Protein AF-A0A931Z2R6-F1 (afdb_monomer_lite)

Sequence (203 aa):
MNRLWKFGPRKFPAAGLILPAPQAIEGEALTAVRTKLKLDPEDPIDAQQLAKLFAVFAEAMLALDQLAWNVWRNAAPKSPIRRDTAQGDLRTVTRRSLSGDAESAAAQVQVQKQIDASRQLIAGLLAGLGPAGKNFARRFQQRYTPDAIRELVRTEGGGKGDAQYWKKHTELAAEITETVIEDDVQAAVVKYAEDLMRGAKGE

Radius of gyration: 31.02 Å; chains: 1; bounding box: 56×30×125 Å

pLDDT: mean 83.01, std 14.95, range [32.78, 96.69]

Structure (mmCIF, N/CA/C/O backbone):
data_AF-A0A931Z2R6-F1
#
_entry.id   AF-A0A931Z2R6-F1
#
loop_
_atom_site.group_PDB
_atom_site.id
_atom_site.type_symbol
_atom_site.label_atom_id
_atom_site.label_alt_id
_atom_site.label_comp_id
_atom_site.label_asym_id
_atom_site.label_entity_id
_atom_site.label_seq_id
_atom_site.pdbx_PDB_ins_code
_atom_site.Cartn_x
_atom_site.Cartn_y
_atom_site.Cartn_z
_atom_site.occupancy
_atom_site.B_iso_or_equiv
_atom_site.auth_seq_id
_atom_site.auth_comp_id
_atom_site.auth_asym_id
_atom_site.auth_atom_id
_atom_site.pdbx_PDB_model_num
ATOM 1 N N . MET A 1 1 ? -31.468 0.186 77.801 1.00 36.59 1 MET A N 1
ATOM 2 C CA . MET A 1 1 ? -30.405 0.866 77.023 1.00 36.59 1 MET A CA 1
ATOM 3 C C . MET A 1 1 ? -29.784 -0.140 76.060 1.00 36.59 1 MET A C 1
ATOM 5 O O . MET A 1 1 ? -28.920 -0.891 76.475 1.00 36.59 1 MET A O 1
ATOM 9 N N . ASN A 1 2 ? -30.249 -0.194 74.807 1.00 35.28 2 ASN A N 1
ATOM 10 C CA . ASN A 1 2 ? -29.706 -1.063 73.753 1.00 35.28 2 ASN A CA 1
ATOM 11 C C . ASN A 1 2 ? -29.259 -0.171 72.585 1.00 35.28 2 ASN A C 1
ATOM 13 O O . ASN A 1 2 ? -30.103 0.448 71.941 1.00 35.28 2 ASN A O 1
ATOM 17 N N . ARG A 1 3 ? -27.948 -0.061 72.328 1.00 40.19 3 ARG A N 1
ATOM 18 C CA . ARG A 1 3 ? -27.419 0.620 71.133 1.00 40.19 3 ARG A CA 1
ATOM 19 C C . ARG A 1 3 ? -27.194 -0.416 70.034 1.00 40.19 3 ARG A C 1
ATOM 21 O O . ARG A 1 3 ? -26.210 -1.146 70.053 1.00 40.19 3 ARG A O 1
ATOM 28 N N . LEU A 1 4 ? -28.126 -0.459 69.086 1.00 40.03 4 LEU A N 1
ATOM 29 C CA . LEU A 1 4 ? -27.972 -1.121 67.793 1.00 40.03 4 LEU A CA 1
ATOM 30 C C . LEU A 1 4 ? -27.007 -0.302 66.926 1.00 40.03 4 LEU A C 1
ATOM 32 O O . LEU A 1 4 ? -27.324 0.816 66.518 1.00 40.03 4 LEU A O 1
ATOM 36 N N . TRP A 1 5 ? -25.838 -0.863 66.629 1.00 40.28 5 TRP A N 1
ATOM 37 C CA . TRP A 1 5 ? -24.939 -0.340 65.606 1.00 40.28 5 TRP A CA 1
ATOM 38 C C . TRP A 1 5 ? -25.531 -0.644 64.225 1.00 40.28 5 TRP A C 1
ATOM 40 O O . TRP A 1 5 ? -25.470 -1.773 63.743 1.00 40.28 5 TRP A O 1
ATOM 50 N N . LYS A 1 6 ? -26.128 0.365 63.579 1.00 42.84 6 LYS A N 1
ATOM 51 C CA . LYS A 1 6 ? -26.469 0.309 62.153 1.00 42.84 6 LYS A CA 1
ATOM 52 C C . LYS A 1 6 ? -25.181 0.462 61.343 1.00 42.84 6 LYS A C 1
ATOM 54 O O . LYS A 1 6 ? -24.683 1.573 61.180 1.00 42.84 6 LYS A O 1
ATOM 59 N N . PHE A 1 7 ? -24.650 -0.636 60.814 1.00 42.25 7 PHE A N 1
ATOM 60 C CA . PHE A 1 7 ? -23.704 -0.561 59.703 1.00 42.25 7 PHE A CA 1
ATOM 61 C C . PHE A 1 7 ? -24.475 -0.122 58.452 1.00 42.25 7 PHE A C 1
ATOM 63 O O . PHE A 1 7 ? -25.260 -0.886 57.898 1.00 42.25 7 PHE A O 1
ATOM 70 N N . GLY A 1 8 ? -24.297 1.135 58.043 1.00 42.47 8 GLY A N 1
ATOM 71 C CA . GLY A 1 8 ? -24.775 1.620 56.748 1.00 42.47 8 GLY A CA 1
ATOM 72 C C . GLY A 1 8 ? -24.041 0.929 55.588 1.00 42.47 8 GLY A C 1
ATOM 73 O O . GLY A 1 8 ? -22.912 0.459 55.776 1.00 42.47 8 GLY A O 1
ATOM 74 N N . PRO A 1 9 ? -24.648 0.858 54.389 1.00 43.72 9 PRO A N 1
ATOM 75 C CA . PRO A 1 9 ? -24.014 0.255 53.226 1.00 43.72 9 PRO A CA 1
ATOM 76 C C . PRO A 1 9 ? -22.751 1.050 52.878 1.00 43.72 9 PRO A C 1
ATOM 78 O O . PRO A 1 9 ? -22.786 2.247 52.588 1.00 43.72 9 PRO A O 1
ATOM 81 N N . ARG A 1 10 ? -21.610 0.371 52.982 1.00 44.38 10 ARG A N 1
ATOM 82 C CA . ARG A 1 10 ? -20.283 0.903 52.684 1.00 44.38 10 ARG A CA 1
ATOM 83 C C . ARG A 1 10 ? -20.231 1.335 51.214 1.00 44.38 10 ARG A C 1
ATOM 85 O O . ARG A 1 10 ? -20.467 0.536 50.311 1.00 44.38 10 ARG A O 1
ATOM 92 N N . LYS A 1 11 ? -19.891 2.605 50.984 1.00 47.75 11 LYS A N 1
ATOM 93 C CA . LYS A 1 11 ? -19.577 3.183 49.670 1.00 47.75 11 LYS A CA 1
ATOM 94 C C . LYS A 1 11 ? -18.232 2.630 49.174 1.00 47.75 11 LYS A C 1
ATOM 96 O O . LYS A 1 11 ? -17.211 3.295 49.277 1.00 47.75 11 LYS A O 1
ATOM 101 N N . PHE A 1 12 ? -18.219 1.396 48.682 1.00 49.56 12 PHE A N 1
ATOM 102 C CA . PHE A 1 12 ? -17.021 0.751 48.133 1.00 49.56 12 PHE A CA 1
ATOM 103 C C . PHE A 1 12 ? -16.538 1.228 46.743 1.00 49.56 12 PHE A C 1
ATOM 105 O O . PHE A 1 12 ? -15.346 1.066 46.487 1.00 49.56 12 PHE A O 1
ATOM 112 N N . PRO A 1 13 ? -17.344 1.858 45.858 1.00 48.31 13 PRO A N 1
ATOM 113 C CA . PRO A 1 13 ? -16.839 2.255 44.535 1.00 48.31 13 PRO A CA 1
ATOM 114 C C . PRO A 1 13 ? -15.811 3.397 44.568 1.00 48.31 13 PRO A C 1
ATOM 116 O O . PRO A 1 13 ? -14.980 3.505 43.676 1.00 48.31 13 PRO A O 1
ATOM 119 N N . ALA A 1 14 ? -15.833 4.242 45.604 1.00 51.34 14 ALA A N 1
ATOM 120 C CA . ALA A 1 14 ? -14.975 5.429 45.689 1.00 51.34 14 ALA A CA 1
ATOM 121 C C . ALA A 1 14 ? -13.509 5.122 46.057 1.00 51.34 14 ALA A C 1
ATOM 123 O O . ALA A 1 14 ? -12.668 6.011 45.990 1.00 51.34 14 ALA A O 1
ATOM 124 N N . ALA A 1 15 ? -13.198 3.883 46.456 1.00 55.12 15 ALA A N 1
ATOM 125 C CA . ALA A 1 15 ? -11.866 3.488 46.916 1.00 55.12 15 ALA A CA 1
ATOM 126 C C . ALA A 1 15 ? -10.970 2.901 45.808 1.00 55.12 15 ALA A C 1
ATOM 128 O O . ALA A 1 15 ? -9.861 2.473 46.105 1.00 55.12 15 ALA A O 1
ATOM 129 N N . GLY A 1 16 ? -11.442 2.812 44.556 1.00 48.84 16 GLY A N 1
ATOM 130 C CA . GLY A 1 16 ? -10.667 2.219 43.452 1.00 48.84 16 GLY A CA 1
ATOM 131 C C . GLY A 1 16 ? -10.363 0.720 43.612 1.00 48.84 16 GLY A C 1
ATOM 132 O O . GLY A 1 16 ? -9.583 0.166 42.848 1.00 48.84 16 GLY A O 1
ATOM 133 N N . LEU A 1 17 ? -10.981 0.052 44.596 1.00 51.97 17 LEU A N 1
ATOM 134 C CA . LEU A 1 17 ? -10.790 -1.372 44.912 1.00 51.97 17 LEU A CA 1
ATOM 135 C C . LEU A 1 17 ? -11.700 -2.304 44.097 1.00 51.97 17 LEU A C 1
ATOM 137 O O . LEU A 1 17 ? -11.662 -3.519 44.274 1.00 51.97 17 LEU A O 1
ATOM 141 N N . ILE A 1 18 ? -12.533 -1.739 43.224 1.00 48.28 18 ILE A N 1
ATOM 142 C CA . ILE A 1 18 ? -13.378 -2.477 42.291 1.00 48.28 18 ILE A CA 1
ATOM 143 C C . ILE A 1 18 ? -12.886 -2.100 40.900 1.00 48.28 18 ILE A C 1
ATOM 145 O O . ILE A 1 18 ? -13.001 -0.939 40.503 1.00 48.28 18 ILE A O 1
ATOM 149 N N . LEU A 1 19 ? -12.325 -3.069 40.172 1.00 53.03 19 LEU A N 1
ATOM 150 C CA . LEU A 1 19 ? -12.127 -2.905 38.736 1.00 53.03 19 LEU A CA 1
ATOM 151 C C . LEU A 1 19 ? -13.506 -2.619 38.129 1.00 53.03 19 LEU A C 1
ATOM 153 O O . LEU A 1 19 ? -14.431 -3.394 38.401 1.00 53.03 19 LEU A O 1
ATOM 157 N N . PRO A 1 20 ? -13.686 -1.520 37.374 1.00 59.09 20 PRO A N 1
ATOM 158 C CA . PRO A 1 20 ? -14.947 -1.291 36.686 1.00 59.09 20 PRO A CA 1
ATOM 159 C C . PRO A 1 20 ? -15.276 -2.543 35.872 1.00 59.09 20 PRO A C 1
ATOM 161 O O . PRO A 1 20 ? -14.400 -3.105 35.208 1.00 59.09 20 PRO A O 1
ATOM 164 N N . ALA A 1 21 ? -16.516 -3.025 35.995 1.00 57.94 21 ALA A N 1
ATOM 165 C CA . ALA A 1 21 ? -16.966 -4.165 35.213 1.00 57.94 21 ALA A CA 1
ATOM 166 C C . ALA A 1 21 ? -16.694 -3.887 33.722 1.00 57.94 21 ALA A C 1
ATOM 168 O O . ALA A 1 21 ? -16.824 -2.730 33.305 1.00 57.94 21 ALA A O 1
ATOM 169 N N . PRO A 1 22 ? -16.313 -4.905 32.927 1.00 64.38 22 PRO A N 1
ATOM 170 C CA . PRO A 1 22 ? -16.132 -4.736 31.493 1.00 64.38 22 PRO A CA 1
ATOM 171 C C . PRO A 1 22 ? -17.391 -4.100 30.911 1.00 64.38 22 PRO A C 1
ATOM 173 O O . PRO A 1 22 ? -18.486 -4.646 31.047 1.00 64.38 22 PRO A O 1
ATOM 176 N N . GLN A 1 23 ? -17.243 -2.915 30.328 1.00 69.94 23 GLN A N 1
ATOM 177 C CA . GLN A 1 23 ? -18.364 -2.214 29.725 1.00 69.94 23 GLN A CA 1
ATOM 178 C C . GLN A 1 23 ? -18.764 -2.979 28.462 1.00 69.94 23 GLN A C 1
ATOM 180 O O . GLN A 1 23 ? -17.907 -3.302 27.634 1.00 69.94 23 GLN A O 1
ATOM 185 N N . ALA A 1 24 ? -20.045 -3.328 28.345 1.00 72.69 24 ALA A N 1
ATOM 186 C CA . ALA A 1 24 ? -20.543 -4.024 27.169 1.00 72.69 24 ALA A CA 1
ATOM 187 C C . ALA A 1 24 ? -20.394 -3.132 25.926 1.00 72.69 24 ALA A C 1
ATOM 189 O O . ALA A 1 24 ? -20.514 -1.908 25.999 1.00 72.69 24 ALA A O 1
ATOM 190 N N . ILE A 1 25 ? -20.115 -3.751 24.778 1.00 81.25 25 ILE A N 1
ATOM 191 C CA . ILE A 1 25 ? -20.114 -3.049 23.493 1.00 81.25 25 ILE A CA 1
ATOM 192 C C . ILE A 1 25 ? -21.574 -2.845 23.102 1.00 81.25 25 ILE A C 1
ATOM 194 O O . ILE A 1 25 ? -22.304 -3.816 22.917 1.00 81.25 25 ILE A O 1
ATOM 198 N N . GLU A 1 26 ? -21.994 -1.593 22.964 1.00 84.44 26 GLU A N 1
ATOM 199 C CA . GLU A 1 26 ? -23.396 -1.234 22.746 1.00 84.44 26 GLU A CA 1
ATOM 200 C C . GLU A 1 26 ? -23.570 -0.292 21.544 1.00 84.44 26 GLU A C 1
ATOM 202 O O . GLU A 1 26 ? -22.608 0.240 20.980 1.00 84.44 26 GLU A O 1
ATOM 207 N N . GLY A 1 27 ? -24.826 -0.105 21.131 1.00 87.50 27 GLY A N 1
ATOM 208 C CA . GLY A 1 27 ? -25.224 0.895 20.142 1.00 87.50 27 GLY A CA 1
ATOM 209 C C . GLY A 1 27 ? -24.611 0.704 18.750 1.00 87.50 27 GLY A C 1
ATOM 210 O O . GLY A 1 27 ? -24.606 -0.392 18.177 1.00 87.50 27 GLY A O 1
ATOM 211 N N . GLU A 1 28 ? -24.124 1.805 18.177 1.00 87.44 28 GLU A N 1
ATOM 212 C CA . GLU A 1 28 ? -23.587 1.848 16.813 1.00 87.44 28 GLU A CA 1
ATOM 213 C C . GLU A 1 28 ? -22.339 0.968 16.650 1.00 87.44 28 GLU A C 1
ATOM 215 O O . GLU A 1 28 ? -22.205 0.274 15.643 1.00 87.44 28 GLU A O 1
ATOM 220 N N . ALA A 1 29 ? -21.467 0.916 17.664 1.00 85.69 29 ALA A N 1
ATOM 221 C CA . ALA A 1 29 ? -20.253 0.103 17.629 1.00 85.69 29 ALA A CA 1
ATOM 222 C C . ALA A 1 29 ? -20.574 -1.397 17.519 1.00 85.69 29 ALA A C 1
ATOM 224 O O . ALA A 1 29 ? -19.990 -2.098 16.690 1.00 85.69 29 ALA A O 1
ATOM 225 N N . LEU A 1 30 ? -21.553 -1.880 18.294 1.00 89.44 30 LEU A N 1
ATOM 226 C CA . LEU A 1 30 ? -22.022 -3.267 18.222 1.00 89.44 30 LEU A CA 1
ATOM 227 C C . LEU A 1 30 ? -22.613 -3.584 16.842 1.00 89.44 30 LEU A C 1
ATOM 229 O O . LEU A 1 30 ? -22.296 -4.612 16.240 1.00 89.44 30 LEU A O 1
ATOM 233 N N . THR A 1 31 ? -23.436 -2.673 16.319 1.00 92.56 31 THR A N 1
ATOM 234 C CA . THR A 1 31 ? -24.066 -2.805 14.997 1.00 92.56 31 THR A CA 1
ATOM 235 C C . THR A 1 31 ? -23.017 -2.866 13.884 1.00 92.56 31 THR A C 1
ATOM 237 O O . THR A 1 31 ? -23.099 -3.716 12.991 1.00 92.56 31 THR A O 1
ATOM 240 N N . ALA A 1 32 ? -21.992 -2.014 13.955 1.00 90.88 32 ALA A N 1
ATOM 241 C CA . ALA A 1 32 ? -20.898 -1.981 12.994 1.00 90.88 32 ALA A CA 1
ATOM 242 C C . ALA A 1 32 ? -20.074 -3.277 13.016 1.00 90.88 32 ALA A C 1
ATOM 244 O O . ALA A 1 32 ? -19.815 -3.848 11.954 1.00 90.88 32 ALA A O 1
ATOM 245 N N . VAL A 1 33 ? -19.710 -3.775 14.204 1.00 91.81 33 VAL A N 1
ATOM 246 C CA . VAL A 1 33 ? -18.968 -5.039 14.358 1.00 91.81 33 VAL A CA 1
ATOM 247 C C . VAL A 1 33 ? -19.766 -6.206 13.782 1.00 91.81 33 VAL A C 1
ATOM 249 O O . VAL A 1 33 ? -19.239 -6.934 12.940 1.00 91.81 33 VAL A O 1
ATOM 252 N N . ARG A 1 34 ? -21.045 -6.346 14.155 1.00 93.94 34 ARG A N 1
ATOM 253 C CA . ARG A 1 34 ? -21.920 -7.414 13.641 1.00 93.94 34 ARG A CA 1
ATOM 254 C C . ARG A 1 34 ? -22.036 -7.376 12.125 1.00 93.94 34 ARG A C 1
ATOM 256 O O . ARG A 1 34 ? -21.844 -8.393 11.469 1.00 93.94 34 ARG A O 1
ATOM 263 N N . THR A 1 35 ? -22.250 -6.191 11.560 1.00 94.50 35 THR A N 1
ATOM 264 C CA . THR A 1 35 ? -22.362 -6.014 10.107 1.00 94.50 35 THR A CA 1
ATOM 265 C C . THR A 1 35 ? -21.066 -6.392 9.386 1.00 94.50 35 THR A C 1
ATOM 267 O O . THR A 1 35 ? -21.096 -7.091 8.374 1.00 94.50 35 THR A O 1
ATOM 270 N N . LYS A 1 36 ? -19.907 -5.944 9.889 1.00 93.19 36 LYS A N 1
ATOM 271 C CA . LYS A 1 36 ? -18.606 -6.194 9.246 1.00 93.19 36 LYS A CA 1
ATOM 272 C C . LYS A 1 36 ? -18.153 -7.645 9.370 1.00 93.19 36 LYS A C 1
ATOM 274 O O . LYS A 1 36 ? -17.561 -8.161 8.425 1.00 93.19 36 LYS A O 1
ATOM 279 N N . LEU A 1 37 ? -18.442 -8.287 10.499 1.00 93.50 37 LEU A N 1
ATOM 280 C CA . LEU A 1 37 ? -18.106 -9.689 10.750 1.00 93.50 37 LEU A CA 1
ATOM 281 C C . LEU A 1 37 ? -19.201 -10.665 10.296 1.00 93.50 37 LEU A C 1
ATOM 283 O O . LEU A 1 37 ? -18.972 -11.869 10.337 1.00 93.50 37 LEU A O 1
ATOM 287 N N . LYS A 1 38 ? -20.345 -10.155 9.815 1.00 95.44 38 LYS A N 1
ATOM 288 C CA . LYS A 1 38 ? -21.522 -10.934 9.400 1.00 95.44 38 LYS A CA 1
ATOM 289 C C . LYS A 1 38 ? -22.026 -11.871 10.506 1.00 95.44 38 LYS A C 1
ATOM 291 O O . LYS A 1 38 ? -22.265 -13.046 10.253 1.00 95.44 38 LYS A O 1
ATOM 296 N N . LEU A 1 39 ? -22.142 -11.333 11.717 1.00 93.44 39 LEU A N 1
ATOM 297 C CA . LEU A 1 39 ? -22.657 -12.045 12.888 1.00 93.44 39 LEU A CA 1
ATOM 298 C C . LEU A 1 39 ? -24.174 -11.887 12.985 1.00 93.44 39 LEU A C 1
ATOM 300 O O . LEU A 1 39 ? -24.701 -10.807 12.692 1.00 93.44 39 LEU A O 1
ATOM 304 N N . ASP A 1 40 ? -24.851 -12.932 13.450 1.00 93.69 40 ASP A N 1
ATOM 305 C CA . ASP A 1 40 ? -26.281 -12.891 13.725 1.00 93.69 40 ASP A CA 1
ATOM 306 C C . ASP A 1 40 ? -26.585 -12.043 14.979 1.00 93.69 40 ASP A C 1
ATOM 308 O O . ASP A 1 40 ? -25.724 -11.847 15.845 1.00 93.69 40 ASP A O 1
ATOM 312 N N . PRO A 1 41 ? -27.816 -11.512 15.127 1.00 89.06 41 PRO A N 1
ATOM 313 C CA . PRO A 1 41 ? -28.187 -10.704 16.292 1.00 89.06 41 PRO A CA 1
ATOM 314 C C . PRO A 1 41 ? -28.066 -11.434 17.637 1.00 89.06 41 PRO A C 1
ATOM 316 O O . PRO A 1 41 ? -27.895 -10.773 18.664 1.00 89.06 41 PRO A O 1
ATOM 319 N N . GLU A 1 42 ? -28.136 -12.765 17.621 1.00 89.00 42 GLU A N 1
ATOM 320 C CA . GLU A 1 42 ? -28.042 -13.630 18.802 1.00 89.00 42 GLU A CA 1
ATOM 321 C C . GLU A 1 42 ? -26.607 -14.100 19.089 1.00 89.00 42 GLU A C 1
ATOM 323 O O . GLU A 1 42 ? -26.351 -14.667 20.151 1.00 89.00 42 GLU A O 1
ATOM 328 N N . ASP A 1 43 ? -25.652 -13.845 18.185 1.00 89.12 43 ASP A N 1
ATOM 329 C CA . ASP A 1 43 ? -24.270 -14.269 18.389 1.00 89.12 43 ASP A CA 1
ATOM 330 C C . ASP A 1 43 ? -23.631 -13.481 19.549 1.00 89.12 43 ASP A C 1
ATOM 332 O O . ASP A 1 43 ? -23.604 -12.235 19.527 1.00 89.12 43 ASP A O 1
ATOM 336 N N . PRO A 1 44 ? -23.088 -14.174 20.570 1.00 86.75 44 PRO A N 1
ATOM 337 C CA . PRO A 1 44 ? -22.432 -13.516 21.686 1.00 86.75 44 PRO A CA 1
ATOM 338 C C . PRO A 1 44 ? -21.096 -12.912 21.239 1.00 86.75 44 PRO A C 1
ATOM 340 O O . PRO A 1 44 ? -20.268 -13.575 20.616 1.00 86.75 44 PRO A O 1
ATOM 343 N N . ILE A 1 45 ? -20.856 -11.651 21.609 1.00 88.38 45 ILE A N 1
ATOM 344 C CA . ILE A 1 45 ? -19.586 -10.957 21.359 1.00 88.38 45 ILE A CA 1
ATOM 345 C C . ILE A 1 45 ? -18.872 -10.747 22.690 1.00 88.38 45 ILE A C 1
ATOM 347 O O . ILE A 1 45 ? -19.271 -9.920 23.509 1.00 88.38 45 ILE A O 1
ATOM 351 N N . ASP A 1 46 ? -17.783 -11.485 22.886 1.00 88.38 46 ASP A N 1
ATOM 352 C CA . ASP A 1 46 ? -16.882 -11.281 24.014 1.00 88.38 46 ASP A CA 1
ATOM 353 C C . ASP A 1 46 ? -15.904 -10.135 23.708 1.00 88.38 46 ASP A C 1
ATOM 355 O O . ASP A 1 46 ? -15.113 -10.199 22.761 1.00 88.38 46 ASP A O 1
ATOM 359 N N . ALA A 1 47 ? -15.948 -9.073 24.517 1.00 86.00 47 ALA A N 1
ATOM 360 C CA . ALA A 1 47 ? -15.129 -7.879 24.311 1.00 86.00 47 ALA A CA 1
ATOM 361 C C . ALA A 1 47 ? -13.619 -8.161 24.427 1.00 86.00 47 ALA A C 1
ATOM 363 O O . ALA A 1 47 ? -12.816 -7.535 23.732 1.00 86.00 47 ALA A O 1
ATOM 364 N N . GLN A 1 48 ? -13.212 -9.119 25.266 1.00 88.44 48 GLN A N 1
ATOM 365 C CA . GLN A 1 48 ? -11.807 -9.479 25.437 1.00 88.44 48 GLN A CA 1
ATOM 366 C C . GLN A 1 48 ? -11.280 -10.244 24.216 1.00 88.44 48 GLN A C 1
ATOM 368 O O . GLN A 1 48 ? -10.163 -9.985 23.763 1.00 88.44 48 GLN A O 1
ATOM 373 N N . GLN A 1 49 ? -12.069 -11.164 23.660 1.00 90.38 49 GLN A N 1
ATOM 374 C CA . GLN A 1 49 ? -11.729 -11.867 22.424 1.00 90.38 49 GLN A CA 1
ATOM 375 C C . GLN A 1 49 ? -11.732 -10.917 21.230 1.00 90.38 49 GLN A C 1
ATOM 377 O O . GLN A 1 49 ? -10.815 -10.973 20.412 1.00 90.38 49 GLN A O 1
ATOM 382 N N . LEU A 1 50 ? -12.687 -9.984 21.168 1.00 90.44 50 LEU A N 1
ATOM 383 C CA . LEU A 1 50 ? -12.697 -8.954 20.134 1.00 90.44 50 LEU A CA 1
ATOM 384 C C . LEU A 1 50 ? -11.448 -8.066 20.206 1.00 90.44 50 LEU A C 1
ATOM 386 O O . LEU A 1 50 ? -10.849 -7.784 19.173 1.00 90.44 50 LEU A O 1
ATOM 390 N N . ALA A 1 51 ? -11.007 -7.668 21.404 1.00 90.25 51 ALA A N 1
ATOM 391 C CA . ALA A 1 51 ? -9.784 -6.883 21.575 1.00 90.25 51 ALA A CA 1
ATOM 392 C C . ALA A 1 51 ? -8.526 -7.652 21.132 1.00 90.25 51 ALA A C 1
ATOM 394 O O . ALA A 1 51 ? -7.655 -7.083 20.473 1.00 90.25 51 ALA A O 1
ATOM 395 N N . LYS A 1 52 ? -8.438 -8.956 21.438 1.00 92.25 52 LYS A N 1
ATOM 396 C CA . LYS A 1 52 ? -7.350 -9.824 20.948 1.00 92.25 52 LYS A CA 1
ATOM 397 C C . LYS A 1 52 ? -7.364 -9.928 19.424 1.00 92.25 52 LYS A C 1
ATOM 399 O O . LYS A 1 52 ? -6.318 -9.802 18.795 1.00 92.25 52 LYS A O 1
ATOM 404 N N . LEU A 1 53 ? -8.543 -10.113 18.833 1.00 93.44 53 LEU A N 1
ATOM 405 C CA . LEU A 1 53 ? -8.716 -10.174 17.385 1.00 93.44 53 LEU A CA 1
ATOM 406 C C . LEU A 1 53 ? -8.330 -8.846 16.716 1.00 93.44 53 LEU A C 1
ATOM 408 O O . LEU A 1 53 ? -7.597 -8.837 15.728 1.00 93.44 53 LEU A O 1
ATOM 412 N N . PHE A 1 54 ? -8.768 -7.722 17.287 1.00 92.81 54 PHE A N 1
ATOM 413 C CA . PHE A 1 54 ? -8.390 -6.386 16.838 1.00 92.81 54 PHE A CA 1
ATOM 414 C C . PHE A 1 54 ? -6.876 -6.185 16.879 1.00 92.81 54 PHE A C 1
ATOM 416 O O . PHE A 1 54 ? -6.323 -5.668 15.915 1.00 92.81 54 PHE A O 1
ATOM 423 N N . ALA A 1 55 ? -6.194 -6.623 17.942 1.00 93.50 55 ALA A N 1
ATOM 424 C CA . ALA A 1 55 ? -4.742 -6.503 18.044 1.00 93.50 55 ALA A CA 1
ATOM 425 C C . ALA A 1 55 ? -4.017 -7.220 16.888 1.00 93.50 55 ALA A C 1
ATOM 427 O O . ALA A 1 55 ? -3.114 -6.636 16.291 1.00 93.50 55 ALA A O 1
ATOM 428 N N . VAL A 1 56 ? -4.464 -8.426 16.512 1.00 96.69 56 VAL A N 1
ATOM 429 C CA . VAL A 1 56 ? -3.906 -9.179 15.372 1.00 96.69 56 VAL A CA 1
ATOM 430 C C . VAL A 1 56 ? -4.149 -8.449 14.046 1.00 96.69 56 VAL A C 1
ATOM 432 O O . VAL A 1 56 ? -3.228 -8.291 13.243 1.00 96.69 56 VAL A O 1
ATOM 435 N N . PHE A 1 57 ? -5.368 -7.951 13.809 1.00 94.25 57 PHE A N 1
ATOM 436 C CA . PHE A 1 57 ? -5.665 -7.179 12.596 1.00 94.25 57 PHE A CA 1
ATOM 437 C C . PHE A 1 57 ? -4.896 -5.857 12.534 1.00 94.25 57 PHE A C 1
ATOM 439 O O . PHE A 1 57 ? -4.420 -5.470 11.465 1.00 94.25 57 PHE A O 1
ATOM 446 N N . ALA A 1 58 ? -4.760 -5.168 13.666 1.00 94.12 58 ALA A N 1
ATOM 447 C CA . ALA A 1 58 ? -4.022 -3.920 13.767 1.00 94.12 58 ALA A CA 1
ATOM 448 C C . ALA A 1 58 ? -2.535 -4.140 13.473 1.00 94.12 58 ALA A C 1
ATOM 450 O O . ALA A 1 58 ? -1.951 -3.373 12.712 1.00 94.12 58 ALA A O 1
ATOM 451 N N . GLU A 1 59 ? -1.928 -5.201 14.007 1.00 95.50 59 GLU A N 1
ATOM 452 C CA . GLU A 1 59 ? -0.542 -5.565 13.704 1.00 95.50 59 GLU A CA 1
ATOM 453 C C . GLU A 1 59 ? -0.338 -5.812 12.205 1.00 95.50 59 GLU A C 1
ATOM 455 O O . GLU A 1 59 ? 0.543 -5.199 11.594 1.00 95.50 59 GLU A O 1
ATOM 460 N N . ALA A 1 60 ? -1.198 -6.633 11.594 1.00 95.62 60 ALA A N 1
ATOM 461 C CA . ALA A 1 60 ? -1.140 -6.914 10.163 1.00 95.62 60 ALA A CA 1
ATOM 462 C C . ALA A 1 60 ? -1.282 -5.636 9.320 1.00 95.62 60 ALA A C 1
ATOM 464 O O . ALA A 1 60 ? -0.495 -5.409 8.399 1.00 95.62 60 ALA A O 1
ATOM 465 N N . MET A 1 61 ? -2.239 -4.763 9.652 1.00 94.88 61 MET A N 1
ATOM 466 C CA . MET A 1 61 ? -2.443 -3.508 8.925 1.00 94.88 61 MET A CA 1
ATOM 467 C C . MET A 1 61 ? -1.291 -2.523 9.095 1.00 94.88 61 MET A C 1
ATOM 469 O O . MET A 1 61 ? -0.900 -1.891 8.117 1.00 94.88 61 MET A O 1
ATOM 473 N N . LEU A 1 62 ? -0.719 -2.401 10.295 1.00 94.88 62 LEU A N 1
ATOM 474 C CA . LEU A 1 62 ? 0.447 -1.548 10.537 1.00 94.88 62 LEU A CA 1
ATOM 475 C C . LEU A 1 62 ? 1.669 -2.033 9.745 1.00 94.88 62 LEU A C 1
ATOM 477 O O . LEU A 1 62 ? 2.396 -1.216 9.177 1.00 94.88 62 LEU A O 1
ATOM 481 N N . ALA A 1 63 ? 1.884 -3.349 9.677 1.00 95.88 63 ALA A N 1
ATOM 482 C CA . ALA A 1 63 ? 2.964 -3.936 8.892 1.00 95.88 63 ALA A CA 1
ATOM 483 C C . ALA A 1 63 ? 2.759 -3.721 7.382 1.00 95.88 63 ALA A C 1
ATOM 485 O O . ALA A 1 63 ? 3.686 -3.292 6.692 1.00 95.88 63 ALA A O 1
ATOM 486 N N . LEU A 1 64 ? 1.544 -3.965 6.875 1.00 95.38 64 LEU A N 1
ATOM 487 C CA . LEU A 1 64 ? 1.194 -3.771 5.464 1.00 95.38 64 LEU A CA 1
ATOM 488 C C . LEU A 1 64 ? 1.307 -2.308 5.034 1.00 95.38 64 LEU A C 1
ATOM 490 O O . LEU A 1 64 ? 1.874 -2.023 3.982 1.00 95.38 64 LEU A O 1
ATOM 494 N N . ASP A 1 65 ? 0.811 -1.384 5.853 1.00 94.69 65 ASP A N 1
ATOM 495 C CA . ASP A 1 65 ? 0.937 0.054 5.633 1.00 94.69 65 ASP A CA 1
ATOM 496 C C . ASP A 1 65 ? 2.411 0.473 5.523 1.00 94.69 65 ASP A C 1
ATOM 498 O O . ASP A 1 65 ? 2.815 1.109 4.545 1.00 94.69 65 ASP A O 1
ATOM 502 N N . GLN A 1 66 ? 3.245 0.054 6.477 1.00 94.56 66 GLN A N 1
ATOM 503 C CA . GLN A 1 66 ? 4.667 0.379 6.461 1.00 94.56 66 GLN A CA 1
ATOM 504 C C . GLN A 1 66 ? 5.379 -0.211 5.237 1.00 94.56 66 GLN A C 1
ATOM 506 O O . GLN A 1 66 ? 6.196 0.472 4.611 1.00 94.56 66 GLN A O 1
ATOM 511 N N . LEU A 1 67 ? 5.072 -1.463 4.888 1.00 95.81 67 LEU A N 1
ATOM 512 C CA . LEU A 1 67 ? 5.632 -2.136 3.721 1.00 95.81 67 LEU A CA 1
ATOM 513 C C . LEU A 1 67 ? 5.244 -1.414 2.427 1.00 95.81 67 LEU A C 1
ATOM 515 O O . LEU A 1 67 ? 6.125 -1.084 1.635 1.00 95.81 67 LEU A O 1
ATOM 519 N N . ALA A 1 68 ? 3.957 -1.120 2.236 1.00 95.19 68 ALA A N 1
ATOM 520 C CA . ALA A 1 68 ? 3.449 -0.452 1.043 1.00 95.19 68 ALA A CA 1
ATOM 521 C C . ALA A 1 68 ? 4.122 0.910 0.836 1.00 95.19 68 ALA A C 1
ATOM 523 O O . ALA A 1 68 ? 4.624 1.198 -0.251 1.00 95.19 68 ALA A O 1
ATOM 524 N N . TRP A 1 69 ? 4.226 1.722 1.893 1.00 95.38 69 TRP A N 1
ATOM 525 C CA . TRP A 1 69 ? 4.894 3.022 1.817 1.00 95.38 69 TRP A CA 1
ATOM 526 C C . TRP A 1 69 ? 6.413 2.925 1.626 1.00 95.38 69 TRP A C 1
ATOM 528 O O . TRP A 1 69 ? 7.008 3.823 1.026 1.00 95.38 69 TRP A O 1
ATOM 538 N N . ASN A 1 70 ? 7.059 1.859 2.104 1.00 95.25 70 ASN A N 1
ATOM 539 C CA . ASN A 1 70 ? 8.476 1.607 1.841 1.00 95.25 70 ASN A CA 1
ATOM 540 C C . ASN A 1 70 ? 8.723 1.216 0.381 1.00 95.25 70 ASN A C 1
ATOM 542 O O . ASN A 1 70 ? 9.585 1.815 -0.261 1.00 95.25 70 ASN A O 1
ATOM 546 N N . VAL A 1 71 ? 7.936 0.275 -0.150 1.00 94.19 71 VAL A N 1
ATOM 547 C CA . VAL A 1 71 ? 7.974 -0.100 -1.570 1.00 94.19 71 VAL A CA 1
ATOM 548 C C . VAL A 1 71 ? 7.722 1.129 -2.432 1.00 94.19 71 VAL A C 1
ATOM 550 O O . VAL A 1 71 ? 8.495 1.403 -3.342 1.00 94.19 71 VAL A O 1
ATOM 553 N N . TRP A 1 72 ? 6.714 1.933 -2.091 1.00 95.06 72 TRP A N 1
ATOM 554 C CA . TRP A 1 72 ? 6.401 3.169 -2.799 1.00 95.06 72 TRP A CA 1
ATOM 555 C C . TRP A 1 72 ? 7.561 4.159 -2.847 1.00 95.06 72 TRP A C 1
ATOM 557 O O . TRP A 1 72 ? 7.879 4.694 -3.904 1.00 95.06 72 TRP A O 1
ATOM 567 N N . ARG A 1 73 ? 8.220 4.404 -1.710 1.00 94.56 73 ARG A N 1
ATOM 568 C CA . ARG A 1 73 ? 9.340 5.351 -1.636 1.00 94.56 73 ARG A CA 1
ATOM 569 C C . ARG A 1 73 ? 10.517 4.916 -2.508 1.00 94.56 73 ARG A C 1
ATOM 571 O O . ARG A 1 73 ? 11.165 5.773 -3.101 1.00 94.56 73 ARG A O 1
ATOM 578 N N . ASN A 1 74 ? 10.765 3.611 -2.580 1.00 91.31 74 ASN A N 1
ATOM 579 C CA . ASN A 1 74 ? 11.825 3.039 -3.406 1.00 91.31 74 ASN A CA 1
ATOM 580 C C . ASN A 1 74 ? 11.437 3.041 -4.888 1.00 91.31 74 ASN A C 1
ATOM 582 O O . ASN A 1 74 ? 12.249 3.401 -5.733 1.00 91.31 74 ASN A O 1
ATOM 586 N N . ALA A 1 75 ? 10.185 2.691 -5.193 1.00 90.06 75 ALA A N 1
ATOM 587 C CA . ALA A 1 75 ? 9.690 2.590 -6.557 1.00 90.06 75 ALA A CA 1
ATOM 588 C C . ALA A 1 75 ? 9.501 3.970 -7.218 1.00 90.06 75 ALA A C 1
ATOM 590 O O . ALA A 1 75 ? 9.816 4.162 -8.391 1.00 90.06 75 ALA A O 1
ATOM 591 N N . ALA A 1 76 ? 9.001 4.944 -6.454 1.00 92.88 76 ALA A N 1
ATOM 592 C CA . ALA A 1 76 ? 8.596 6.265 -6.923 1.00 92.88 76 ALA A CA 1
ATOM 593 C C . ALA A 1 76 ? 9.207 7.407 -6.080 1.00 92.88 76 ALA A C 1
ATOM 595 O O . ALA A 1 76 ? 8.483 8.254 -5.533 1.00 92.88 76 ALA A O 1
ATOM 596 N N . PRO A 1 77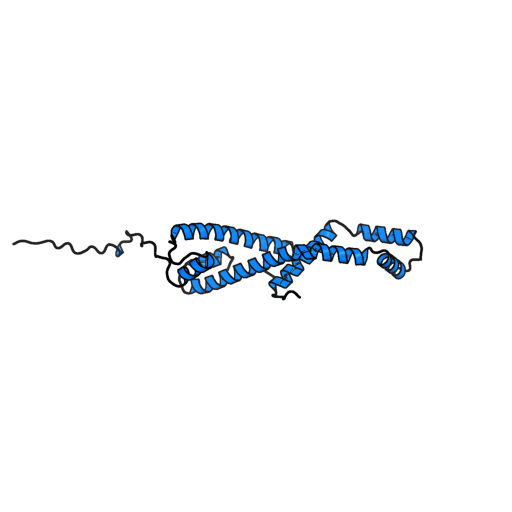 ? 10.547 7.509 -5.981 1.00 91.50 77 PRO A N 1
ATOM 597 C CA . PRO A 1 77 ? 11.203 8.483 -5.107 1.00 91.50 77 PRO A CA 1
ATOM 598 C C . PRO A 1 77 ? 10.870 9.933 -5.479 1.00 91.50 77 PRO A C 1
ATOM 600 O O . PRO A 1 77 ? 10.842 10.801 -4.610 1.00 91.50 77 PRO A O 1
ATOM 603 N N . LYS A 1 78 ? 10.548 10.204 -6.749 1.00 92.12 78 LYS A N 1
ATOM 604 C CA . LYS A 1 78 ? 10.196 11.539 -7.260 1.00 92.12 78 LYS A CA 1
ATOM 605 C C . LYS A 1 78 ? 8.694 11.851 -7.225 1.00 92.12 78 LYS A C 1
ATOM 607 O O . LYS A 1 78 ? 8.317 12.969 -7.558 1.00 92.12 78 LYS A O 1
ATOM 612 N N . SER A 1 79 ? 7.842 10.901 -6.832 1.00 93.19 79 SER A N 1
ATOM 613 C CA . SER A 1 79 ? 6.393 11.120 -6.831 1.00 93.19 79 SER A CA 1
ATOM 614 C C . SER A 1 79 ? 5.984 12.216 -5.837 1.00 93.19 79 SER A C 1
ATOM 616 O O . SER A 1 79 ? 6.499 12.236 -4.718 1.00 93.19 79 SER A O 1
ATOM 618 N N . PRO A 1 80 ? 5.025 13.097 -6.170 1.00 91.00 80 PRO A N 1
ATOM 619 C CA . PRO A 1 80 ? 4.443 14.021 -5.198 1.00 91.00 80 PRO A CA 1
ATOM 620 C C . PRO A 1 80 ? 3.557 13.307 -4.163 1.00 91.00 80 PRO A C 1
ATOM 622 O O . PRO A 1 80 ? 3.207 13.902 -3.147 1.00 91.00 80 PRO A O 1
ATOM 625 N N . ILE A 1 81 ? 3.183 12.043 -4.398 1.00 92.56 81 ILE A N 1
ATOM 626 C CA . ILE A 1 81 ? 2.338 11.273 -3.485 1.00 92.56 81 ILE A CA 1
ATOM 627 C C . ILE A 1 81 ? 3.186 10.832 -2.298 1.00 92.56 81 ILE A C 1
ATOM 629 O O . ILE A 1 81 ? 4.114 10.024 -2.424 1.00 92.56 81 ILE A O 1
ATOM 633 N N . ARG A 1 82 ? 2.859 11.377 -1.129 1.00 91.31 82 ARG A N 1
ATOM 634 C CA . ARG A 1 82 ? 3.544 11.108 0.131 1.00 91.31 82 ARG A CA 1
ATOM 635 C C . ARG A 1 82 ? 2.558 10.627 1.175 1.00 91.31 82 ARG A C 1
ATOM 637 O O . ARG A 1 82 ? 1.374 10.953 1.138 1.00 91.31 82 ARG A O 1
ATOM 644 N N . ARG A 1 83 ? 3.088 9.871 2.131 1.00 90.25 83 ARG A N 1
ATOM 645 C CA . ARG A 1 83 ? 2.347 9.483 3.321 1.00 90.25 83 ARG A CA 1
ATOM 646 C C . ARG A 1 83 ? 1.997 10.742 4.114 1.00 90.25 83 ARG A C 1
ATOM 648 O O . ARG A 1 83 ? 2.895 11.492 4.488 1.00 90.25 83 ARG A O 1
ATOM 655 N N . ASP A 1 84 ? 0.711 10.958 4.373 1.00 85.69 84 ASP A N 1
ATOM 656 C CA . ASP A 1 84 ? 0.238 12.043 5.236 1.00 85.69 84 ASP A CA 1
ATOM 657 C C . ASP A 1 84 ? 0.518 11.694 6.706 1.00 85.69 84 ASP A C 1
ATOM 659 O O . ASP A 1 84 ? -0.205 10.908 7.326 1.00 85.69 84 ASP A O 1
ATOM 663 N N . THR A 1 85 ? 1.601 12.259 7.245 1.00 84.56 85 THR A N 1
ATOM 664 C CA . THR A 1 85 ? 2.029 12.084 8.641 1.00 84.56 85 THR A CA 1
ATOM 665 C C . THR A 1 85 ? 1.897 13.365 9.462 1.00 84.56 85 THR A C 1
ATOM 667 O O . THR A 1 85 ? 2.475 13.445 10.545 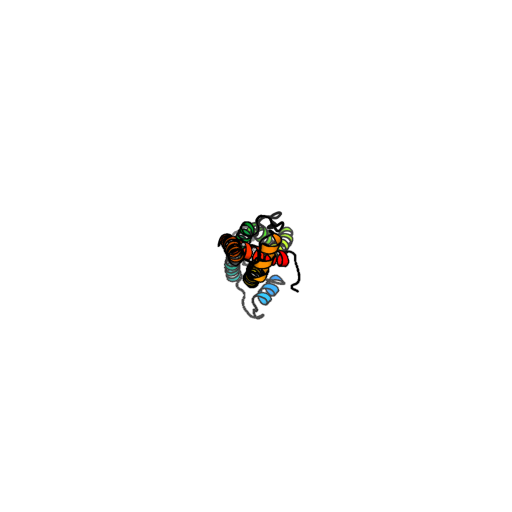1.00 84.56 85 THR A O 1
ATOM 670 N N . ALA A 1 86 ? 1.156 14.375 8.986 1.00 85.25 86 ALA A N 1
ATOM 671 C CA . ALA A 1 86 ? 0.984 15.641 9.711 1.00 85.25 86 ALA A CA 1
ATOM 672 C C . ALA A 1 86 ? 0.360 15.428 11.102 1.00 85.25 86 ALA A C 1
ATOM 674 O O . ALA A 1 86 ? 0.667 16.132 12.058 1.00 85.25 86 ALA A O 1
ATOM 675 N N . GLN A 1 87 ? -0.485 14.404 11.210 1.00 80.12 87 GLN A N 1
ATOM 676 C CA . GLN A 1 87 ? -1.144 13.958 12.435 1.00 80.12 87 GLN A CA 1
ATOM 677 C C . GLN A 1 87 ? -0.460 12.715 13.048 1.00 80.12 87 GLN A C 1
ATOM 679 O O . GLN A 1 87 ? -1.042 12.009 13.867 1.00 80.12 87 GLN A O 1
ATOM 684 N N . GLY A 1 88 ? 0.781 12.422 12.660 1.00 86.06 88 GLY A N 1
ATOM 685 C CA . GLY A 1 88 ? 1.501 11.215 13.061 1.00 86.06 88 GLY A CA 1
ATOM 686 C C . GLY A 1 88 ? 1.231 10.004 12.163 1.00 86.06 88 GLY A C 1
ATOM 687 O O . GLY A 1 88 ? 0.441 10.048 11.215 1.00 86.06 88 GLY A O 1
ATOM 688 N N . ASP A 1 89 ? 1.950 8.921 12.448 1.00 90.12 89 ASP A N 1
ATOM 689 C CA . ASP A 1 89 ? 1.813 7.643 11.747 1.00 90.12 89 ASP A CA 1
ATOM 690 C C . ASP A 1 89 ? 0.528 6.893 12.146 1.00 90.12 89 ASP A C 1
ATOM 692 O O . ASP A 1 89 ? -0.169 7.277 13.092 1.00 90.12 89 ASP A O 1
ATOM 696 N N . LEU A 1 90 ? 0.229 5.798 11.434 1.00 92.38 90 LEU A N 1
ATOM 697 C CA . LEU A 1 90 ? -0.993 5.009 11.645 1.00 92.38 90 LEU A CA 1
ATOM 698 C C . LEU A 1 90 ? -1.107 4.515 13.090 1.00 92.38 90 LEU A C 1
ATOM 700 O O . LEU A 1 90 ? -2.189 4.530 13.675 1.00 92.38 90 LEU A O 1
ATOM 704 N N . ARG A 1 91 ? 0.020 4.152 13.707 1.00 92.75 91 ARG A N 1
ATOM 705 C CA . ARG A 1 91 ? 0.072 3.739 15.112 1.00 92.75 91 ARG A CA 1
ATOM 706 C C . ARG A 1 91 ? -0.328 4.881 16.046 1.00 92.75 91 ARG A C 1
ATOM 708 O O . ARG A 1 91 ? -1.126 4.677 16.959 1.00 92.75 91 ARG A O 1
ATOM 715 N N . THR A 1 92 ? 0.197 6.079 15.812 1.00 91.56 92 THR A N 1
ATOM 716 C CA . THR A 1 92 ? -0.063 7.267 16.631 1.00 91.56 92 THR A CA 1
ATOM 717 C C . THR A 1 92 ? -1.522 7.699 16.541 1.00 91.56 92 THR A C 1
ATOM 719 O O . THR A 1 92 ? -2.136 7.954 17.578 1.00 91.56 92 THR A O 1
ATOM 722 N N . VAL A 1 93 ? -2.101 7.750 15.336 1.00 92.06 93 VAL A N 1
ATOM 723 C CA . VAL A 1 93 ? -3.519 8.121 15.164 1.00 92.06 93 VAL A CA 1
ATOM 724 C C . VAL A 1 93 ? -4.457 7.051 15.721 1.00 92.06 93 VAL A C 1
ATOM 726 O O . VAL A 1 93 ? -5.417 7.404 16.398 1.00 92.06 93 VAL A O 1
ATOM 729 N N . THR A 1 94 ? -4.129 5.763 15.557 1.00 92.00 94 THR A N 1
ATOM 730 C CA . THR A 1 94 ? -4.922 4.652 16.117 1.00 92.00 94 THR A CA 1
ATOM 731 C C . THR A 1 94 ? -4.917 4.681 17.640 1.00 92.00 94 THR A C 1
ATOM 733 O O . THR A 1 94 ? -5.941 4.452 18.267 1.00 92.00 94 THR A O 1
ATOM 736 N N . ARG A 1 95 ? -3.785 5.014 18.271 1.00 91.25 95 ARG A N 1
ATOM 737 C CA . ARG A 1 95 ? -3.735 5.180 19.730 1.00 91.25 95 ARG A CA 1
ATOM 738 C C . ARG A 1 95 ? -4.644 6.317 20.201 1.00 91.25 95 ARG A C 1
ATOM 740 O O . ARG A 1 95 ? -5.322 6.168 21.211 1.00 91.25 95 ARG A O 1
ATOM 747 N N . ARG A 1 96 ? -4.643 7.449 19.488 1.00 89.25 96 ARG A N 1
ATOM 748 C CA . ARG A 1 96 ? -5.474 8.615 19.830 1.00 89.25 96 ARG A CA 1
ATOM 749 C C . ARG A 1 96 ? -6.963 8.349 19.640 1.00 89.25 96 ARG A C 1
ATOM 751 O O . ARG A 1 96 ? -7.754 8.858 20.414 1.00 89.25 96 ARG A O 1
ATOM 758 N N . SER A 1 97 ? -7.352 7.499 18.692 1.00 89.88 97 SER A N 1
ATOM 759 C CA . SER A 1 97 ? -8.761 7.129 18.500 1.00 89.88 97 SER A CA 1
ATOM 760 C C . SER A 1 97 ? -9.330 6.198 19.578 1.00 89.88 97 SER A C 1
ATOM 762 O O . SER A 1 97 ? -10.458 5.738 19.431 1.00 89.88 97 SER A O 1
ATOM 764 N N . LEU A 1 98 ? -8.561 5.860 20.619 1.00 87.44 98 LEU A N 1
ATOM 765 C CA . LEU A 1 98 ? -9.003 4.993 21.717 1.00 87.44 98 LEU A CA 1
ATOM 766 C C . LEU A 1 98 ? -9.271 5.761 23.022 1.00 87.44 98 LEU A C 1
ATOM 768 O O . LEU A 1 98 ? -9.680 5.140 23.999 1.00 87.44 98 LEU A O 1
ATOM 772 N N . SER A 1 99 ? -9.033 7.079 23.074 1.00 80.19 99 SER A N 1
ATOM 773 C CA . SER A 1 99 ? -9.217 7.886 24.294 1.00 80.19 99 SER A CA 1
ATOM 774 C C . SER A 1 99 ? -10.687 8.110 24.665 1.00 80.19 99 SER A C 1
ATOM 776 O O . SER A 1 99 ? -10.977 8.379 25.829 1.00 80.19 99 SER A O 1
ATOM 778 N N . GLY A 1 100 ? -11.616 7.985 23.708 1.00 75.38 100 GLY A N 1
ATOM 779 C CA . GLY A 1 100 ? -13.059 8.137 23.937 1.00 75.38 100 GLY A CA 1
ATOM 780 C C . GLY A 1 100 ? -13.543 9.583 24.124 1.00 75.38 100 GLY A C 1
ATOM 781 O O . GLY A 1 100 ? -14.703 9.796 24.467 1.00 75.38 100 GLY A O 1
ATOM 782 N N . ASP A 1 101 ? -12.682 10.576 23.902 1.00 79.62 101 ASP A N 1
ATOM 783 C CA . ASP A 1 101 ? -13.005 12.007 23.949 1.00 79.62 101 ASP A CA 1
ATOM 784 C C . ASP A 1 101 ? -13.350 12.579 22.553 1.00 79.62 101 ASP A C 1
ATOM 786 O O . ASP A 1 101 ? -13.395 11.869 21.548 1.00 79.62 101 ASP A O 1
ATOM 790 N N . ALA A 1 102 ? -13.617 13.886 22.460 1.00 75.06 102 ALA A N 1
ATOM 791 C CA . ALA A 1 102 ? -13.888 14.539 21.173 1.00 75.06 102 ALA A CA 1
ATOM 792 C C . ALA A 1 102 ? -12.691 14.463 20.199 1.00 75.06 102 ALA A C 1
ATOM 794 O O . ALA A 1 102 ? -12.884 14.455 18.981 1.00 75.06 102 ALA A O 1
ATOM 795 N N . GLU A 1 103 ? -11.462 14.369 20.719 1.00 80.50 103 GLU A N 1
ATOM 796 C CA . GLU A 1 103 ? -10.258 14.152 19.913 1.00 80.50 103 GLU A CA 1
ATOM 797 C C . GLU A 1 103 ? -10.264 12.744 19.289 1.00 80.50 103 GLU A C 1
ATOM 799 O O . GLU A 1 103 ? -9.861 12.575 18.137 1.00 80.50 103 GLU A O 1
ATOM 804 N N . SER A 1 104 ? -10.828 11.758 19.991 1.00 83.31 104 SER A N 1
ATOM 805 C CA . SER A 1 104 ? -11.004 10.379 19.529 1.00 83.31 104 SER A CA 1
ATOM 806 C C . SER A 1 104 ? -11.827 10.280 18.243 1.00 83.31 104 SER A C 1
ATOM 808 O O . SER A 1 104 ? -11.458 9.527 17.341 1.00 83.31 104 SER A O 1
ATOM 810 N N . ALA A 1 105 ? -12.911 11.054 18.116 1.00 83.56 105 ALA A N 1
ATOM 811 C CA . ALA A 1 105 ? -13.757 11.044 16.918 1.00 83.56 105 ALA A CA 1
ATOM 812 C C . ALA A 1 105 ? -13.012 11.596 15.688 1.00 83.56 105 ALA A C 1
ATOM 814 O O . ALA A 1 105 ? -13.041 11.001 14.609 1.00 83.56 105 ALA A O 1
ATOM 815 N N . ALA A 1 106 ? -12.273 12.698 15.856 1.00 86.88 106 ALA A N 1
ATOM 816 C CA . ALA A 1 106 ? -11.428 13.250 14.798 1.00 86.88 106 ALA A CA 1
ATOM 817 C C . ALA A 1 106 ? -10.277 12.293 14.430 1.00 86.88 106 ALA A C 1
ATOM 819 O O . ALA A 1 106 ? -9.981 12.087 13.249 1.00 86.88 106 ALA A O 1
ATOM 820 N N . ALA A 1 107 ? -9.659 11.657 15.430 1.00 88.25 107 ALA A N 1
ATOM 821 C CA . ALA A 1 107 ? -8.623 10.654 15.222 1.00 88.25 107 ALA A CA 1
ATOM 822 C C . ALA A 1 107 ? -9.156 9.421 14.475 1.00 88.25 107 ALA A C 1
ATOM 824 O O . ALA A 1 107 ? -8.460 8.896 13.610 1.00 88.25 107 ALA A O 1
ATOM 825 N N . GLN A 1 108 ? -10.396 8.996 14.730 1.00 88.69 108 GLN A N 1
ATOM 826 C CA . GLN A 1 108 ? -11.024 7.871 14.033 1.00 88.69 108 GLN A CA 1
ATOM 827 C C . GLN A 1 108 ? -11.222 8.153 12.536 1.00 88.69 108 GLN A C 1
ATOM 829 O O . GLN A 1 108 ? -10.928 7.294 11.702 1.00 88.69 108 GLN A O 1
ATOM 834 N N . VAL A 1 109 ? -11.634 9.372 12.173 1.00 90.69 109 VAL A N 1
ATOM 835 C CA . VAL A 1 109 ? -11.699 9.803 10.763 1.00 90.69 109 VAL A CA 1
ATOM 836 C C . VAL A 1 109 ? -10.309 9.764 10.119 1.00 90.69 109 VAL A C 1
ATOM 838 O O . VAL A 1 109 ? -10.158 9.302 8.987 1.00 90.69 109 VAL A O 1
ATOM 841 N N . GLN A 1 110 ? -9.273 10.189 10.846 1.00 91.00 110 GLN A N 1
ATOM 842 C CA . GLN A 1 110 ? -7.899 10.145 10.347 1.00 91.00 110 GLN A CA 1
ATOM 843 C C . GLN A 1 110 ? -7.375 8.709 10.181 1.00 91.00 110 GLN A C 1
ATOM 845 O O . GLN A 1 110 ? -6.696 8.428 9.192 1.00 91.00 110 GLN A O 1
ATOM 850 N N . VAL A 1 111 ? -7.707 7.793 11.099 1.00 92.88 111 VAL A N 1
ATOM 851 C CA . VAL A 1 111 ? -7.404 6.357 10.971 1.00 92.88 111 VAL A CA 1
ATOM 852 C C . VAL A 1 111 ? -8.028 5.807 9.692 1.00 92.88 111 VAL A C 1
ATOM 854 O O . VAL A 1 111 ? -7.329 5.188 8.892 1.00 92.88 111 VAL A O 1
ATOM 857 N N . GLN A 1 112 ? -9.311 6.094 9.457 1.00 92.50 112 GLN A N 1
ATOM 858 C CA . GLN A 1 112 ? -10.013 5.651 8.253 1.00 92.50 112 GLN A CA 1
ATOM 859 C C . GLN A 1 112 ? -9.339 6.188 6.983 1.00 92.50 112 GLN A C 1
ATOM 861 O O . GLN A 1 112 ? -9.019 5.412 6.085 1.00 92.50 112 GLN A O 1
ATOM 866 N N . LYS A 1 113 ? -9.018 7.489 6.944 1.00 92.50 113 LYS A N 1
ATOM 867 C CA . LYS A 1 113 ? -8.314 8.120 5.818 1.00 92.50 113 LYS A CA 1
ATOM 868 C C . LYS A 1 113 ? -6.954 7.468 5.539 1.00 92.50 113 LYS A C 1
ATOM 870 O O . LYS A 1 113 ? -6.618 7.231 4.381 1.00 92.50 113 LYS A O 1
ATOM 875 N N . GLN A 1 114 ? -6.165 7.180 6.576 1.00 93.31 114 GLN A N 1
ATOM 876 C CA . GLN A 1 114 ? -4.855 6.544 6.406 1.00 93.31 114 GLN A CA 1
ATOM 877 C C . GLN A 1 114 ? -4.979 5.086 5.942 1.00 93.31 114 GLN A C 1
ATOM 879 O O . GLN A 1 114 ? -4.247 4.680 5.042 1.00 93.31 114 GLN A O 1
ATOM 884 N N . ILE A 1 115 ? -5.935 4.319 6.480 1.00 94.06 115 ILE A N 1
ATOM 885 C CA . ILE A 1 115 ? -6.223 2.954 6.013 1.00 94.06 115 ILE A CA 1
ATOM 886 C C . ILE A 1 115 ? -6.679 2.966 4.549 1.00 94.06 115 ILE A C 1
ATOM 888 O O . ILE A 1 115 ? -6.228 2.133 3.762 1.00 94.06 115 ILE A O 1
ATOM 892 N N . ASP A 1 116 ? -7.536 3.912 4.161 1.00 93.56 116 ASP A N 1
ATOM 893 C CA . ASP A 1 116 ? -8.013 4.050 2.784 1.00 93.56 116 ASP A CA 1
ATOM 894 C C . ASP A 1 116 ? -6.875 4.380 1.814 1.00 93.56 116 ASP A C 1
ATOM 896 O O . ASP A 1 116 ? -6.770 3.742 0.764 1.00 93.56 116 ASP A O 1
ATOM 900 N N . ALA A 1 117 ? -5.988 5.309 2.184 1.00 93.19 117 ALA A N 1
ATOM 901 C CA . ALA A 1 117 ? -4.805 5.644 1.395 1.00 93.19 117 ALA A CA 1
ATOM 902 C C . ALA A 1 117 ? -3.874 4.434 1.230 1.00 93.19 117 ALA A C 1
ATOM 904 O O . ALA A 1 117 ? -3.410 4.152 0.127 1.00 93.19 117 ALA A O 1
ATOM 905 N N . SER A 1 118 ? -3.641 3.670 2.297 1.00 94.44 118 SER A N 1
ATOM 906 C CA . SER A 1 118 ? -2.793 2.478 2.227 1.00 94.44 118 SER A CA 1
ATOM 907 C C . SER A 1 118 ? -3.448 1.358 1.419 1.00 94.44 118 SER A C 1
ATOM 909 O O . SER A 1 118 ? -2.766 0.702 0.633 1.00 94.44 118 SER A O 1
ATOM 911 N N . ARG A 1 119 ? -4.777 1.191 1.496 1.00 94.88 119 ARG A N 1
ATOM 912 C CA . ARG A 1 119 ? -5.513 0.267 0.618 1.00 94.88 119 ARG A CA 1
ATOM 913 C C . ARG A 1 119 ? -5.383 0.667 -0.851 1.00 94.88 119 ARG A C 1
ATOM 915 O O . ARG A 1 119 ? -5.134 -0.200 -1.683 1.00 94.88 119 ARG A O 1
ATOM 922 N N . GLN A 1 120 ? -5.559 1.948 -1.175 1.00 94.50 120 GLN A N 1
ATOM 923 C CA . GLN A 1 120 ? -5.419 2.452 -2.545 1.00 94.50 120 GLN A CA 1
ATOM 924 C C . GLN A 1 120 ? -3.997 2.247 -3.067 1.00 94.50 120 GLN A C 1
ATOM 926 O O . GLN A 1 120 ? -3.827 1.749 -4.175 1.00 94.50 120 GLN A O 1
ATOM 931 N N . LEU A 1 121 ? -2.981 2.533 -2.255 1.00 95.19 121 LEU A N 1
ATOM 932 C CA . LEU A 1 121 ? -1.590 2.318 -2.637 1.00 95.19 121 LEU A CA 1
ATOM 933 C C . LEU A 1 121 ? -1.310 0.839 -2.932 1.00 95.19 121 LEU A C 1
ATOM 935 O O . LEU A 1 121 ? -0.771 0.516 -3.987 1.00 95.19 121 LEU A O 1
ATOM 939 N N . ILE A 1 122 ? -1.722 -0.064 -2.036 1.00 94.44 122 ILE A N 1
ATOM 940 C CA . ILE A 1 122 ? -1.565 -1.515 -2.221 1.00 94.44 122 ILE A CA 1
ATOM 941 C C . ILE A 1 122 ? -2.281 -1.974 -3.494 1.00 94.44 122 ILE A C 1
ATOM 943 O O . ILE A 1 122 ? -1.689 -2.666 -4.320 1.00 94.44 122 ILE A O 1
ATOM 947 N N . ALA A 1 123 ? -3.536 -1.565 -3.681 1.00 93.38 123 ALA A N 1
ATOM 948 C CA . ALA A 1 123 ? -4.311 -1.920 -4.863 1.00 93.38 123 ALA A CA 1
ATOM 949 C C . ALA A 1 123 ? -3.642 -1.424 -6.152 1.00 93.38 123 ALA A C 1
ATOM 951 O O . ALA A 1 123 ? -3.598 -2.157 -7.134 1.00 93.38 123 ALA A O 1
ATOM 952 N N . GLY A 1 124 ? -3.077 -0.219 -6.139 1.00 92.00 124 GLY A N 1
ATOM 953 C CA . GLY A 1 124 ? -2.424 0.382 -7.295 1.00 92.00 124 GLY A CA 1
ATOM 954 C C . GLY A 1 124 ? -1.114 -0.312 -7.656 1.00 92.00 124 GLY A C 1
ATOM 955 O O . GLY A 1 124 ? -0.877 -0.615 -8.825 1.00 92.00 124 GLY A O 1
ATOM 956 N N . LEU A 1 125 ? -0.308 -0.650 -6.644 1.00 92.12 125 LEU A N 1
ATOM 957 C CA . LEU A 1 125 ? 0.913 -1.439 -6.815 1.00 92.12 125 LEU A CA 1
ATOM 958 C C . LEU A 1 125 ? 0.608 -2.823 -7.409 1.00 92.12 125 LEU A C 1
ATOM 960 O O . LEU A 1 125 ? 1.286 -3.255 -8.337 1.00 92.12 125 LEU A O 1
ATOM 964 N N . LEU A 1 126 ? -0.435 -3.502 -6.920 1.00 91.12 126 LEU A N 1
ATOM 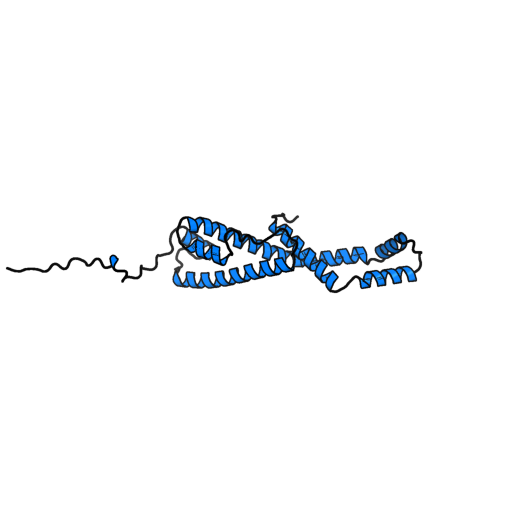965 C CA . LEU A 1 126 ? -0.838 -4.818 -7.426 1.00 91.12 126 LEU A CA 1
ATOM 966 C C . LEU A 1 126 ? -1.444 -4.741 -8.834 1.00 91.12 126 LEU A C 1
ATOM 968 O O . LEU A 1 126 ? -1.096 -5.542 -9.701 1.00 91.12 126 LEU A O 1
ATOM 972 N N . ALA A 1 127 ? -2.322 -3.767 -9.083 1.00 88.88 127 ALA A N 1
ATOM 973 C CA . ALA A 1 127 ? -2.961 -3.574 -10.383 1.00 88.88 127 ALA A CA 1
ATOM 974 C C . ALA A 1 127 ? -1.944 -3.226 -11.478 1.00 88.88 127 ALA A C 1
ATOM 976 O O . ALA A 1 127 ? -2.108 -3.640 -12.625 1.00 88.88 127 ALA A O 1
ATOM 977 N N . GLY A 1 128 ? -0.872 -2.517 -11.121 1.00 85.81 128 GLY A N 1
ATOM 978 C CA . GLY A 1 128 ? 0.197 -2.142 -12.038 1.00 85.81 128 GLY A CA 1
ATOM 979 C C . GLY A 1 128 ? 1.029 -3.311 -12.577 1.00 85.81 128 GLY A C 1
ATOM 980 O O . GLY A 1 128 ? 1.617 -3.181 -13.652 1.00 85.81 128 GLY A O 1
ATOM 981 N N . LEU A 1 129 ? 1.040 -4.468 -11.899 1.00 83.12 129 LEU A N 1
ATOM 982 C CA . LEU A 1 129 ? 1.827 -5.638 -12.314 1.00 83.12 129 LEU A CA 1
ATOM 983 C C . LEU A 1 129 ? 1.364 -6.218 -13.657 1.00 83.12 129 LEU A C 1
ATOM 985 O O . LEU A 1 129 ? 2.187 -6.584 -14.493 1.00 83.12 129 LEU A O 1
ATOM 989 N N . GLY A 1 130 ? 0.052 -6.281 -13.901 1.00 79.56 130 GLY A N 1
ATOM 990 C CA . GLY A 1 130 ? -0.489 -6.855 -15.140 1.00 79.56 130 GLY A CA 1
ATOM 991 C C . GLY A 1 130 ? -0.107 -6.049 -16.393 1.00 79.56 130 GLY A C 1
ATOM 992 O O . GLY A 1 130 ? 0.438 -6.603 -17.352 1.00 79.56 130 GLY A O 1
ATOM 993 N N . PRO A 1 131 ? -0.361 -4.730 -16.419 1.00 80.00 131 PRO A N 1
ATOM 994 C CA . PRO A 1 131 ? -0.002 -3.866 -17.539 1.00 80.00 131 PRO A CA 1
ATOM 995 C C . PRO A 1 131 ? 1.504 -3.667 -17.737 1.00 80.00 131 PRO A C 1
ATOM 997 O O . PRO A 1 131 ? 1.904 -3.294 -18.842 1.00 80.00 131 PRO A O 1
ATOM 1000 N N . ALA A 1 132 ? 2.339 -3.909 -16.720 1.00 81.44 132 ALA A N 1
ATOM 1001 C CA . ALA A 1 132 ? 3.788 -3.734 -16.815 1.00 81.44 132 ALA A CA 1
ATOM 1002 C C . ALA A 1 132 ? 4.404 -4.545 -17.963 1.00 81.44 132 ALA A C 1
ATOM 1004 O O . ALA A 1 132 ? 5.065 -3.974 -18.832 1.00 81.44 132 ALA A O 1
ATOM 1005 N N . GLY A 1 133 ? 4.077 -5.837 -18.054 1.00 79.88 133 GLY A N 1
ATOM 1006 C CA . GLY A 1 133 ? 4.558 -6.695 -19.141 1.00 79.88 133 GLY A CA 1
ATOM 1007 C C . GLY A 1 133 ? 4.074 -6.246 -20.525 1.00 79.88 133 GLY A C 1
ATOM 1008 O O . GLY A 1 133 ? 4.849 -6.230 -21.478 1.00 79.88 133 GLY A O 1
ATOM 1009 N N . LYS A 1 134 ? 2.811 -5.805 -20.644 1.00 82.81 134 LYS A N 1
ATOM 1010 C CA . LYS A 1 134 ? 2.260 -5.285 -21.912 1.00 82.81 134 LYS A CA 1
ATOM 1011 C C . LYS A 1 134 ? 2.940 -3.985 -22.345 1.00 82.81 134 LYS A C 1
ATOM 1013 O O . LYS A 1 134 ? 3.187 -3.790 -23.533 1.00 82.81 134 LYS A O 1
ATOM 1018 N N . ASN A 1 135 ? 3.231 -3.092 -21.400 1.00 80.88 135 ASN A N 1
ATOM 1019 C CA . ASN A 1 135 ? 3.910 -1.831 -21.683 1.00 80.88 135 ASN A CA 1
ATOM 1020 C C . ASN A 1 135 ? 5.350 -2.056 -22.134 1.00 80.88 135 ASN A C 1
ATOM 1022 O O . ASN A 1 135 ? 5.739 -1.483 -23.152 1.00 80.88 135 ASN A O 1
ATOM 1026 N N . PHE A 1 136 ? 6.084 -2.921 -21.431 1.00 83.25 136 PHE A N 1
ATOM 1027 C CA . PHE A 1 136 ? 7.422 -3.336 -21.835 1.00 83.25 136 PHE A CA 1
ATOM 1028 C C . PHE A 1 136 ? 7.403 -3.967 -23.233 1.00 83.25 136 PHE A C 1
ATOM 1030 O O . PHE A 1 136 ? 8.078 -3.482 -24.135 1.00 83.25 136 PHE A O 1
ATOM 1037 N N . ALA A 1 137 ? 6.547 -4.971 -23.465 1.00 83.62 137 ALA A N 1
ATOM 1038 C CA . ALA A 1 137 ? 6.439 -5.641 -24.761 1.00 83.62 137 ALA A CA 1
ATOM 1039 C C . ALA A 1 137 ? 6.110 -4.666 -25.903 1.00 83.62 137 ALA A C 1
ATOM 1041 O O . ALA A 1 137 ? 6.693 -4.755 -26.981 1.00 83.62 137 ALA A O 1
ATOM 1042 N N . ARG A 1 138 ? 5.216 -3.697 -25.670 1.00 84.81 138 ARG A N 1
ATOM 1043 C CA . ARG A 1 138 ? 4.882 -2.664 -26.658 1.00 84.81 138 ARG A CA 1
ATOM 1044 C C . ARG A 1 138 ? 6.072 -1.750 -26.959 1.00 84.81 138 ARG A C 1
ATOM 1046 O O . ARG A 1 138 ? 6.344 -1.505 -28.131 1.00 84.81 138 ARG A O 1
ATOM 1053 N N . ARG A 1 139 ? 6.773 -1.247 -25.935 1.00 80.94 139 ARG A N 1
ATOM 1054 C CA . ARG A 1 139 ? 7.978 -0.412 -26.117 1.00 80.94 139 ARG A CA 1
ATOM 1055 C C . ARG A 1 139 ? 9.066 -1.179 -26.856 1.00 80.94 139 ARG A C 1
ATOM 1057 O O . ARG A 1 139 ? 9.663 -0.652 -27.791 1.00 80.94 139 ARG A O 1
ATOM 1064 N N . PHE A 1 140 ? 9.246 -2.444 -26.489 1.00 83.88 140 PHE A N 1
ATOM 1065 C CA . PHE A 1 140 ? 10.163 -3.349 -27.155 1.00 83.88 140 PHE A CA 1
ATOM 1066 C C . PHE A 1 140 ? 9.804 -3.490 -28.644 1.00 83.88 140 PHE A C 1
ATOM 1068 O O . PHE A 1 140 ? 10.603 -3.187 -29.523 1.00 83.88 140 PHE A O 1
ATOM 1075 N N . GLN A 1 141 ? 8.564 -3.848 -28.970 1.00 83.12 141 GLN A N 1
ATOM 1076 C CA . GLN A 1 141 ? 8.131 -3.981 -30.365 1.00 83.12 141 GLN A CA 1
ATOM 1077 C C . GLN A 1 141 ? 8.291 -2.677 -31.167 1.00 83.12 141 GLN A C 1
ATOM 1079 O O . GLN A 1 141 ? 8.702 -2.706 -32.325 1.00 83.12 141 GLN A O 1
ATOM 1084 N N . GLN A 1 142 ? 8.022 -1.521 -30.560 1.00 84.06 142 GLN A N 1
ATOM 1085 C CA . GLN A 1 142 ? 8.176 -0.225 -31.228 1.00 84.06 142 GLN A CA 1
ATOM 1086 C C . GLN A 1 142 ? 9.631 0.121 -31.565 1.00 84.06 142 GLN A C 1
ATOM 1088 O O . GLN A 1 142 ? 9.867 0.795 -32.563 1.00 84.06 142 GLN A O 1
ATOM 1093 N N . ARG A 1 143 ? 10.598 -0.316 -30.752 1.00 81.19 143 ARG A N 1
ATOM 1094 C CA . ARG A 1 143 ? 12.015 0.052 -30.910 1.00 81.19 143 ARG A CA 1
ATOM 1095 C C . ARG A 1 143 ? 12.838 -1.002 -31.656 1.00 81.19 143 ARG A C 1
ATOM 1097 O O . ARG A 1 143 ? 13.808 -0.645 -32.314 1.00 81.19 143 ARG A O 1
ATOM 1104 N N . TYR A 1 144 ? 12.435 -2.271 -31.587 1.00 83.31 144 TYR A N 1
ATOM 1105 C CA . TYR A 1 144 ? 13.235 -3.414 -32.050 1.00 83.31 144 TYR A CA 1
ATOM 1106 C C . TYR A 1 144 ? 12.674 -4.129 -33.285 1.00 83.31 144 TYR A C 1
ATOM 1108 O O . TYR A 1 144 ? 13.229 -5.136 -33.722 1.00 83.31 144 TYR A O 1
ATOM 1116 N N . THR A 1 145 ? 11.582 -3.640 -33.877 1.00 85.25 145 THR A N 1
ATOM 1117 C CA . THR A 1 145 ? 11.079 -4.203 -35.138 1.00 85.25 145 THR A CA 1
ATOM 1118 C C . THR A 1 145 ? 12.020 -3.896 -36.308 1.00 85.25 145 THR A C 1
ATOM 1120 O O . THR A 1 145 ? 12.660 -2.841 -36.328 1.00 85.25 145 THR A O 1
ATOM 1123 N N . PRO A 1 146 ? 12.082 -4.773 -37.330 1.00 83.81 146 PRO A N 1
ATOM 1124 C CA . PRO A 1 146 ? 12.886 -4.527 -38.526 1.00 83.81 146 PRO A CA 1
ATOM 1125 C C . PRO A 1 146 ? 12.593 -3.175 -39.188 1.00 83.81 146 PRO A C 1
ATOM 1127 O O . PRO A 1 146 ? 13.520 -2.497 -39.622 1.00 83.81 146 PRO A O 1
ATOM 1130 N N . ASP A 1 147 ? 11.326 -2.756 -39.224 1.00 86.12 147 ASP A N 1
ATOM 1131 C CA . ASP A 1 147 ? 10.927 -1.471 -39.804 1.00 86.12 147 ASP A CA 1
ATOM 1132 C C . ASP A 1 147 ? 11.411 -0.278 -38.969 1.00 86.12 147 ASP A C 1
ATOM 1134 O O . ASP A 1 147 ? 11.929 0.686 -39.531 1.00 86.12 147 ASP A O 1
ATOM 1138 N N . ALA A 1 148 ? 11.340 -0.364 -37.635 1.00 85.88 148 ALA A N 1
ATOM 1139 C CA . ALA A 1 148 ? 11.880 0.664 -36.744 1.00 85.88 148 ALA A CA 1
ATOM 1140 C C . ALA A 1 148 ? 13.402 0.813 -36.903 1.00 85.88 148 ALA A C 1
ATOM 1142 O O . ALA A 1 148 ? 13.916 1.929 -36.993 1.00 85.88 148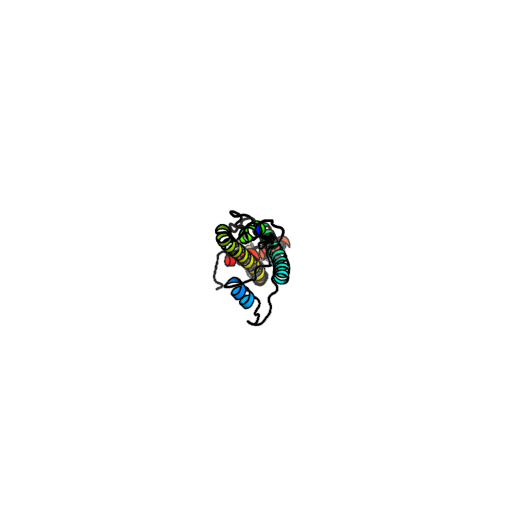 ALA A O 1
ATOM 1143 N N . ILE A 1 149 ? 14.122 -0.308 -37.017 1.00 88.56 149 ILE A N 1
ATOM 1144 C CA . ILE A 1 149 ? 15.573 -0.323 -37.257 1.00 88.56 149 ILE A CA 1
ATOM 1145 C C . ILE A 1 149 ? 15.909 0.287 -38.619 1.00 88.56 149 ILE A C 1
ATOM 1147 O O . ILE A 1 149 ? 16.827 1.101 -38.721 1.00 88.56 149 ILE A O 1
ATOM 1151 N N . ARG A 1 150 ? 15.161 -0.073 -39.670 1.00 87.94 150 ARG A N 1
ATOM 1152 C CA . ARG A 1 150 ? 15.353 0.492 -41.014 1.00 87.94 150 ARG A CA 1
ATOM 1153 C C . ARG A 1 150 ? 15.164 2.002 -41.024 1.00 87.94 150 ARG A C 1
ATOM 1155 O O . ARG A 1 150 ? 15.958 2.702 -41.650 1.00 87.94 150 ARG A O 1
ATOM 1162 N N . GLU A 1 151 ? 14.146 2.493 -40.325 1.00 87.25 151 GLU A N 1
ATOM 1163 C CA . GLU A 1 151 ? 13.859 3.921 -40.238 1.00 87.25 151 GLU A CA 1
ATOM 1164 C C . GLU A 1 151 ? 14.939 4.684 -39.461 1.00 87.25 151 GLU A C 1
ATOM 1166 O O . GLU A 1 151 ? 15.390 5.739 -39.910 1.00 87.25 151 GLU A O 1
ATOM 1171 N N . LEU A 1 152 ? 15.431 4.125 -38.352 1.00 86.88 152 LEU A N 1
ATOM 1172 C CA . LEU A 1 152 ? 16.558 4.681 -37.596 1.00 86.88 152 LEU A CA 1
ATOM 1173 C C . LEU A 1 152 ? 17.824 4.792 -38.455 1.00 86.88 152 LEU A C 1
ATOM 1175 O O . LEU A 1 152 ? 18.412 5.869 -38.536 1.00 86.88 152 LEU A O 1
ATOM 1179 N N . VAL A 1 153 ? 18.200 3.721 -39.163 1.00 89.94 153 VAL A N 1
ATOM 1180 C CA . VAL A 1 153 ? 19.365 3.733 -40.068 1.00 89.94 153 VAL A CA 1
ATOM 1181 C C . VAL A 1 153 ? 19.195 4.770 -41.180 1.00 89.94 153 VAL A C 1
ATOM 1183 O O . VAL A 1 153 ? 20.139 5.492 -41.491 1.00 89.94 153 VAL A O 1
ATOM 1186 N N . ARG A 1 154 ? 17.991 4.889 -41.755 1.00 86.62 154 ARG A N 1
ATOM 1187 C CA . ARG A 1 154 ? 17.684 5.891 -42.788 1.00 86.62 154 ARG A CA 1
ATOM 1188 C C . ARG A 1 154 ? 17.833 7.318 -42.259 1.00 86.62 154 ARG A C 1
ATOM 1190 O O . ARG A 1 154 ? 18.388 8.169 -42.949 1.00 86.62 154 ARG A O 1
ATOM 1197 N N . THR A 1 155 ? 17.353 7.569 -41.043 1.00 88.06 155 THR A N 1
ATOM 1198 C CA . THR A 1 155 ? 17.407 8.889 -40.394 1.00 88.06 155 THR A CA 1
ATOM 1199 C C . THR A 1 155 ? 18.844 9.302 -40.064 1.00 88.06 155 THR A C 1
ATOM 1201 O O . THR A 1 155 ? 19.183 10.478 -40.147 1.00 88.06 155 THR A O 1
ATOM 1204 N N . GLU A 1 156 ? 19.717 8.336 -39.772 1.00 88.00 156 GLU A N 1
ATOM 1205 C CA . GLU A 1 156 ? 21.149 8.544 -39.508 1.00 88.00 156 GLU A CA 1
ATOM 1206 C C . GLU A 1 156 ? 22.000 8.677 -40.789 1.00 88.00 156 GLU A C 1
ATOM 1208 O O . GLU A 1 156 ? 23.228 8.711 -40.724 1.00 88.00 156 GLU A O 1
ATOM 1213 N N . GLY A 1 157 ? 21.370 8.756 -41.969 1.00 83.06 157 GLY A N 1
ATOM 1214 C CA . GLY A 1 157 ? 22.068 8.852 -43.256 1.00 83.06 157 GLY A CA 1
ATOM 1215 C C . GLY A 1 157 ? 22.708 7.537 -43.713 1.00 83.06 157 GLY A C 1
ATOM 1216 O O . GLY A 1 157 ? 23.535 7.533 -44.626 1.00 83.06 157 GLY A O 1
ATOM 1217 N N . GLY A 1 158 ? 22.335 6.418 -43.088 1.00 81.25 158 GLY A N 1
ATOM 1218 C CA . GLY A 1 158 ? 22.745 5.078 -43.480 1.00 81.25 158 GLY A CA 1
ATOM 1219 C C . GLY A 1 158 ? 22.099 4.615 -44.790 1.00 81.25 158 GLY A C 1
ATOM 1220 O O . GLY A 1 158 ? 21.059 5.103 -45.233 1.00 81.25 158 GLY A O 1
ATOM 1221 N N . GLY A 1 159 ? 22.747 3.650 -45.433 1.00 74.94 159 GLY A N 1
ATOM 1222 C CA . GLY A 1 159 ? 22.332 3.019 -46.680 1.00 74.94 159 GLY A CA 1
ATOM 1223 C C . GLY A 1 159 ? 21.503 1.743 -46.489 1.00 74.94 159 GLY A C 1
ATOM 1224 O O . GLY A 1 159 ? 21.148 1.337 -45.387 1.00 74.94 159 GLY A O 1
ATOM 1225 N N . LYS A 1 160 ? 21.198 1.079 -47.611 1.00 75.06 160 LYS A N 1
ATOM 1226 C CA . LYS A 1 160 ? 20.330 -0.115 -47.681 1.00 75.06 160 LYS A CA 1
ATOM 1227 C C . LYS A 1 160 ? 21.049 -1.442 -47.380 1.00 75.06 160 LYS A C 1
ATOM 1229 O O . LYS A 1 160 ? 20.618 -2.486 -47.858 1.00 75.06 160 LYS A O 1
ATOM 1234 N N . GLY A 1 161 ? 22.184 -1.403 -46.683 1.00 78.88 161 GLY A N 1
ATOM 1235 C CA . GLY A 1 161 ? 23.044 -2.573 -46.496 1.00 78.88 161 GLY A CA 1
ATOM 1236 C C . GLY A 1 161 ? 22.711 -3.369 -45.235 1.00 78.88 161 GLY A C 1
ATOM 1237 O O . GLY A 1 161 ? 22.656 -2.796 -44.147 1.00 78.88 161 GLY A O 1
ATOM 1238 N N . ASP A 1 162 ? 22.607 -4.695 -45.356 1.00 81.56 162 ASP A N 1
ATOM 1239 C CA . ASP A 1 162 ? 22.326 -5.612 -44.235 1.00 81.56 162 ASP A CA 1
ATOM 1240 C C . ASP A 1 162 ? 23.306 -5.453 -43.064 1.00 81.56 162 ASP A C 1
ATOM 1242 O O . ASP A 1 162 ? 22.906 -5.519 -41.904 1.00 81.56 162 ASP A O 1
ATOM 1246 N N . ALA A 1 163 ? 24.577 -5.148 -43.345 1.00 85.62 163 ALA A N 1
ATOM 1247 C CA . ALA A 1 163 ? 25.584 -4.891 -42.316 1.00 85.62 163 ALA A CA 1
ATOM 1248 C C . ALA A 1 163 ? 25.255 -3.668 -41.438 1.00 85.62 163 ALA A C 1
ATOM 1250 O O . ALA A 1 163 ? 25.551 -3.669 -40.245 1.00 85.62 163 ALA A O 1
ATOM 1251 N N . GLN A 1 164 ? 24.632 -2.630 -42.004 1.00 84.88 164 GLN A N 1
ATOM 1252 C CA . GLN A 1 164 ? 24.256 -1.424 -41.261 1.00 84.88 164 GLN A CA 1
ATOM 1253 C C . GLN A 1 164 ? 22.999 -1.660 -40.420 1.00 84.88 164 GLN A C 1
ATOM 1255 O O . GLN A 1 164 ? 22.953 -1.237 -39.267 1.00 84.88 164 GLN A O 1
ATOM 1260 N N . TYR A 1 165 ? 22.022 -2.403 -40.950 1.00 87.25 165 TYR A N 1
ATOM 1261 C CA . TYR A 1 165 ? 20.848 -2.822 -40.181 1.00 87.25 165 TYR A CA 1
ATOM 1262 C C . TYR A 1 165 ? 21.220 -3.766 -39.035 1.00 87.25 165 TYR A C 1
ATOM 1264 O O . TYR A 1 165 ? 20.734 -3.586 -37.920 1.00 87.25 165 TYR A O 1
ATOM 1272 N N . TRP A 1 166 ? 22.123 -4.724 -39.273 1.00 86.00 166 TRP A N 1
ATOM 1273 C CA . TRP A 1 166 ? 22.627 -5.619 -38.231 1.00 86.00 166 TRP A CA 1
ATOM 1274 C C . TRP A 1 166 ? 23.396 -4.858 -37.153 1.00 86.00 166 TRP A C 1
ATOM 1276 O O . TRP A 1 166 ? 23.119 -5.038 -35.969 1.00 86.00 166 TRP A O 1
ATOM 1286 N N . LYS A 1 167 ? 24.291 -3.943 -37.554 1.00 88.62 167 LYS A N 1
ATOM 1287 C CA . LYS A 1 167 ? 25.001 -3.063 -36.620 1.00 88.62 167 LYS A CA 1
ATOM 1288 C C . LYS A 1 167 ? 24.013 -2.288 -35.743 1.00 88.62 167 LYS A C 1
ATOM 1290 O O . LYS A 1 167 ? 24.131 -2.328 -34.520 1.00 88.62 167 LYS A O 1
ATOM 1295 N N . LYS A 1 168 ? 22.991 -1.668 -36.342 1.00 89.81 168 LYS A N 1
ATOM 1296 C CA . LYS A 1 168 ? 21.989 -0.913 -35.582 1.00 89.81 168 LYS A CA 1
ATOM 1297 C C . LYS A 1 168 ? 21.157 -1.795 -34.655 1.00 89.81 168 LYS A C 1
ATOM 1299 O O . LYS A 1 168 ? 20.900 -1.414 -33.520 1.00 89.81 168 LYS A O 1
ATOM 1304 N N . HIS A 1 169 ? 20.777 -2.989 -35.106 1.00 87.94 169 HIS A N 1
ATOM 1305 C CA . HIS A 1 169 ? 20.099 -3.966 -34.258 1.00 87.94 169 HIS A CA 1
ATOM 1306 C C . HIS A 1 169 ? 20.953 -4.326 -33.036 1.00 87.94 169 HIS A C 1
ATOM 1308 O O . HIS A 1 169 ? 20.451 -4.290 -31.919 1.00 87.94 169 HIS A O 1
ATOM 1314 N N . THR A 1 170 ? 22.240 -4.643 -33.224 1.00 87.50 170 THR A N 1
ATOM 1315 C CA . THR A 1 170 ? 23.138 -4.978 -32.107 1.00 87.50 170 THR A CA 1
ATOM 1316 C C . THR A 1 170 ? 23.349 -3.813 -31.144 1.00 87.50 170 THR A C 1
ATOM 1318 O O . THR A 1 170 ? 23.385 -4.038 -29.939 1.00 87.50 170 THR A O 1
ATOM 1321 N N . GLU A 1 171 ? 23.427 -2.580 -31.654 1.00 88.50 171 GLU A N 1
ATOM 1322 C CA . GLU A 1 171 ? 23.510 -1.369 -30.829 1.00 88.50 171 GLU A CA 1
ATOM 1323 C C . GLU A 1 171 ? 22.268 -1.213 -29.953 1.00 88.50 171 GLU A C 1
ATOM 1325 O O . GLU A 1 171 ? 22.389 -1.134 -28.736 1.00 88.50 171 GLU A O 1
ATOM 1330 N N . LEU A 1 172 ? 21.074 -1.245 -30.553 1.00 87.31 172 LEU A N 1
ATOM 1331 C CA . LEU A 1 172 ? 19.829 -1.128 -29.800 1.00 87.31 172 LEU A CA 1
ATOM 1332 C C . LEU A 1 172 ? 19.678 -2.288 -28.812 1.00 87.31 172 LEU A C 1
ATOM 1334 O O . LEU A 1 172 ? 19.191 -2.092 -27.701 1.00 87.31 172 LEU A O 1
ATOM 1338 N N . ALA A 1 173 ? 20.016 -3.515 -29.221 1.00 83.88 173 ALA A N 1
ATOM 1339 C CA . ALA A 1 173 ? 19.856 -4.699 -28.383 1.00 83.88 173 ALA A CA 1
ATOM 1340 C C . ALA A 1 173 ? 20.751 -4.640 -27.139 1.00 83.88 173 ALA A C 1
ATOM 1342 O O . ALA A 1 173 ? 20.342 -5.108 -26.081 1.00 83.88 173 ALA A O 1
ATOM 1343 N N . ALA A 1 174 ? 21.926 -4.011 -27.242 1.00 86.06 174 ALA A N 1
ATOM 1344 C CA . ALA A 1 174 ? 22.800 -3.759 -26.100 1.00 86.06 174 ALA A CA 1
ATOM 1345 C C . ALA A 1 174 ? 22.199 -2.762 -25.089 1.00 86.06 174 ALA A C 1
ATOM 1347 O O . ALA A 1 174 ? 22.601 -2.762 -23.927 1.00 86.06 174 ALA A O 1
ATOM 1348 N N . GLU A 1 175 ? 21.225 -1.940 -25.498 1.00 84.69 175 GLU A N 1
ATOM 1349 C CA . GLU A 1 175 ? 20.477 -1.057 -24.592 1.00 84.69 175 GLU A CA 1
ATOM 1350 C C . GLU A 1 175 ? 19.463 -1.829 -23.730 1.00 84.69 175 GLU A C 1
ATOM 1352 O O . GLU A 1 175 ? 19.034 -1.319 -22.698 1.00 84.69 175 GLU A O 1
ATOM 1357 N N . ILE A 1 176 ? 19.075 -3.052 -24.118 1.00 84.00 176 ILE A N 1
ATOM 1358 C CA . ILE A 1 176 ? 18.140 -3.885 -23.348 1.00 84.00 176 ILE A CA 1
ATOM 1359 C C . ILE A 1 176 ? 18.917 -4.588 -22.242 1.00 84.00 176 ILE A C 1
ATOM 1361 O O . ILE A 1 176 ? 19.336 -5.739 -22.366 1.00 84.00 176 ILE A O 1
ATOM 1365 N N . THR A 1 177 ? 19.119 -3.875 -21.146 1.00 86.12 177 THR A N 1
ATOM 1366 C CA . THR A 1 177 ? 19.695 -4.435 -19.927 1.00 86.12 177 THR A CA 1
ATOM 1367 C C . THR A 1 177 ? 18.593 -4.865 -18.970 1.00 86.12 177 THR A C 1
ATOM 1369 O O . THR A 1 177 ? 17.459 -4.394 -19.058 1.00 86.12 177 THR A O 1
ATOM 1372 N N . GLU A 1 178 ? 18.931 -5.732 -18.017 1.00 83.50 178 GLU A N 1
ATOM 1373 C CA . GLU A 1 178 ? 18.038 -6.088 -16.907 1.00 83.50 178 GLU A CA 1
ATOM 1374 C C . GLU A 1 178 ? 17.484 -4.833 -16.217 1.00 83.50 178 GLU A C 1
ATOM 1376 O O . GLU A 1 178 ? 16.275 -4.711 -16.049 1.00 83.50 178 GLU A O 1
ATOM 1381 N N . THR A 1 179 ? 18.338 -3.834 -15.977 1.00 86.75 179 THR A N 1
ATOM 1382 C CA . THR A 1 179 ? 17.954 -2.546 -15.386 1.00 86.75 179 THR A CA 1
ATOM 1383 C C . THR A 1 179 ? 16.904 -1.799 -16.207 1.00 86.75 179 THR A C 1
ATOM 1385 O O . THR A 1 179 ? 15.967 -1.258 -15.636 1.00 86.75 179 THR A O 1
ATOM 1388 N N . VAL A 1 180 ? 17.005 -1.785 -17.541 1.00 83.94 180 VAL A N 1
ATOM 1389 C CA . VAL A 1 180 ? 16.003 -1.115 -18.392 1.00 83.94 180 VAL A CA 1
ATOM 1390 C C . VAL A 1 180 ? 14.650 -1.822 -18.318 1.00 83.94 180 VAL A C 1
ATOM 1392 O O . VAL A 1 180 ? 13.611 -1.166 -18.298 1.00 83.94 180 VAL A O 1
ATOM 1395 N N . ILE A 1 181 ? 14.649 -3.156 -18.256 1.00 83.62 181 ILE A N 1
ATOM 1396 C CA . ILE A 1 181 ? 13.419 -3.943 -18.111 1.00 83.62 181 ILE A CA 1
ATOM 1397 C C . ILE A 1 181 ? 12.793 -3.686 -16.736 1.00 83.62 181 ILE A C 1
ATOM 1399 O O . ILE A 1 181 ? 11.588 -3.442 -16.646 1.00 83.62 181 ILE A O 1
ATOM 1403 N N . GLU A 1 182 ? 13.603 -3.715 -15.678 1.00 85.62 182 GLU A N 1
ATOM 1404 C CA . GLU A 1 182 ? 13.171 -3.413 -14.313 1.00 85.62 182 GLU A CA 1
ATOM 1405 C C . GLU A 1 182 ? 12.599 -1.998 -14.206 1.00 85.62 182 GLU A C 1
ATOM 1407 O O . GLU A 1 182 ? 11.491 -1.834 -13.694 1.00 85.62 182 GLU A O 1
ATOM 1412 N N . ASP A 1 183 ? 13.285 -0.996 -14.760 1.00 86.25 183 ASP A N 1
ATOM 1413 C CA . ASP A 1 183 ? 12.834 0.395 -14.785 1.00 86.25 183 ASP A CA 1
ATOM 1414 C C . ASP A 1 183 ? 11.505 0.545 -15.534 1.00 86.25 183 ASP A C 1
ATOM 1416 O O . ASP A 1 183 ? 10.608 1.255 -15.074 1.00 86.25 183 ASP A O 1
ATOM 1420 N N . ASP A 1 184 ? 11.331 -0.142 -16.666 1.00 83.69 184 ASP A N 1
ATOM 1421 C CA . ASP A 1 184 ? 10.088 -0.119 -17.440 1.00 83.69 184 ASP A CA 1
ATOM 1422 C C . ASP A 1 184 ? 8.920 -0.749 -16.671 1.00 83.69 184 ASP A C 1
ATOM 1424 O O . ASP A 1 184 ? 7.808 -0.200 -16.642 1.00 83.69 184 ASP A O 1
ATOM 1428 N N . VAL A 1 185 ? 9.167 -1.892 -16.027 1.00 85.19 185 VAL A N 1
ATOM 1429 C CA . VAL A 1 185 ? 8.181 -2.584 -15.191 1.00 85.19 185 VAL A CA 1
ATOM 1430 C C . VAL A 1 185 ? 7.813 -1.720 -13.990 1.00 85.19 185 VAL A C 1
ATOM 1432 O O . VAL A 1 185 ? 6.629 -1.487 -13.733 1.00 85.19 185 VAL A O 1
ATOM 1435 N N . GLN A 1 186 ? 8.811 -1.187 -13.291 1.00 88.69 186 GLN A N 1
ATOM 1436 C CA . GLN A 1 186 ? 8.630 -0.316 -12.140 1.00 88.69 186 GLN A CA 1
ATOM 1437 C C . GLN A 1 186 ? 7.887 0.961 -12.531 1.00 88.69 186 GLN A C 1
ATOM 1439 O O . GLN A 1 186 ? 6.936 1.339 -11.851 1.00 88.69 186 GLN A O 1
ATOM 1444 N N . ALA A 1 187 ? 8.234 1.595 -13.653 1.00 88.44 187 ALA A N 1
ATOM 1445 C CA . ALA A 1 187 ? 7.549 2.785 -14.145 1.00 88.44 187 ALA A CA 1
ATOM 1446 C C . ALA A 1 187 ? 6.071 2.513 -14.449 1.00 88.44 187 ALA A C 1
ATOM 1448 O O . ALA A 1 187 ? 5.213 3.343 -14.138 1.00 88.44 187 ALA A O 1
ATOM 1449 N N . ALA A 1 188 ? 5.750 1.351 -15.026 1.00 87.31 188 ALA A N 1
ATOM 1450 C CA . ALA A 1 188 ? 4.366 0.954 -15.244 1.00 87.31 188 ALA A CA 1
ATOM 1451 C C . ALA A 1 188 ? 3.624 0.748 -13.916 1.00 87.31 188 ALA A C 1
ATOM 1453 O O . ALA A 1 188 ? 2.539 1.302 -13.746 1.00 87.31 188 ALA A O 1
ATOM 1454 N N . VAL A 1 189 ? 4.215 0.024 -12.962 1.00 90.12 189 VAL A N 1
ATOM 1455 C CA . VAL A 1 189 ? 3.617 -0.199 -11.636 1.00 90.12 189 VAL A CA 1
ATOM 1456 C C . VAL A 1 189 ? 3.363 1.123 -10.913 1.00 90.12 189 VAL A C 1
ATOM 1458 O O . VAL A 1 189 ? 2.260 1.369 -10.424 1.00 90.12 189 VAL A O 1
ATOM 1461 N N . VAL A 1 190 ? 4.364 2.002 -10.901 1.00 93.00 190 VAL A N 1
ATOM 1462 C CA . VAL A 1 190 ? 4.282 3.327 -10.287 1.00 93.00 190 VAL A CA 1
ATOM 1463 C C . VAL A 1 190 ? 3.177 4.152 -10.920 1.00 93.00 190 VAL A C 1
ATOM 1465 O O . VAL A 1 190 ? 2.370 4.716 -10.190 1.00 93.00 190 VAL A O 1
ATOM 1468 N N . LYS A 1 191 ? 3.090 4.185 -12.254 1.00 90.44 191 LYS A N 1
ATOM 1469 C CA . LYS A 1 191 ? 2.044 4.934 -12.953 1.00 90.44 191 LYS A CA 1
ATOM 1470 C C . LYS A 1 191 ? 0.643 4.512 -12.499 1.00 90.44 191 LYS A C 1
ATOM 1472 O O . LYS A 1 191 ? -0.152 5.368 -12.134 1.00 90.44 191 LYS A O 1
ATOM 1477 N N . TYR A 1 192 ? 0.354 3.212 -12.467 1.00 88.81 192 TYR A N 1
ATOM 1478 C CA . TYR A 1 192 ? -0.957 2.720 -12.027 1.00 88.81 192 TYR A CA 1
ATOM 1479 C C . TYR A 1 192 ? -1.236 3.026 -10.555 1.00 88.81 192 TYR A C 1
ATOM 1481 O O . TYR A 1 192 ? -2.359 3.386 -10.201 1.00 88.81 192 TYR A O 1
ATOM 1489 N N . ALA A 1 193 ? -0.217 2.920 -9.701 1.00 92.19 193 ALA A N 1
ATOM 1490 C CA . ALA A 1 193 ? -0.338 3.325 -8.311 1.00 92.19 193 ALA A CA 1
ATOM 1491 C C . ALA A 1 193 ? -0.639 4.825 -8.172 1.00 92.19 193 ALA A C 1
ATOM 1493 O O . ALA A 1 193 ? -1.506 5.187 -7.380 1.00 92.19 193 ALA A O 1
ATOM 1494 N N . GLU A 1 194 ? -0.006 5.693 -8.967 1.00 93.44 194 GLU A N 1
ATOM 1495 C CA . GLU A 1 194 ? -0.321 7.125 -8.983 1.00 93.44 194 GLU A CA 1
ATOM 1496 C C . GLU A 1 194 ? -1.737 7.409 -9.473 1.00 93.44 194 GLU A C 1
ATOM 1498 O O . GLU A 1 194 ? -2.450 8.185 -8.836 1.00 93.44 194 GLU A O 1
ATOM 1503 N N . ASP A 1 195 ? -2.141 6.789 -10.582 1.00 91.12 195 ASP A N 1
ATOM 1504 C CA . ASP A 1 195 ? -3.456 6.986 -11.192 1.00 91.12 195 ASP A CA 1
ATOM 1505 C C . ASP A 1 195 ? -4.561 6.595 -10.199 1.00 91.12 195 ASP A C 1
ATOM 1507 O O . ASP A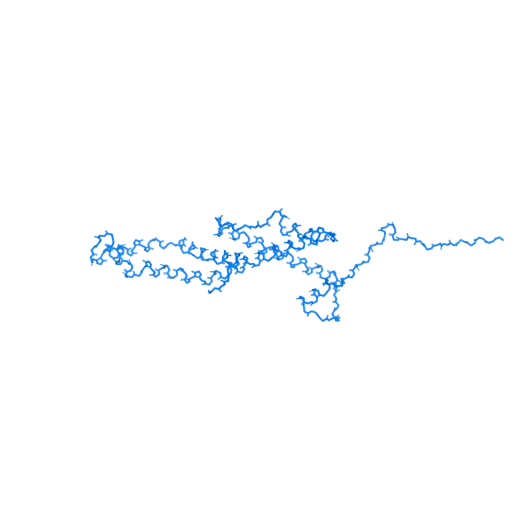 1 195 ? -5.487 7.374 -9.950 1.00 91.12 195 ASP A O 1
ATOM 1511 N N . LEU A 1 196 ? -4.413 5.446 -9.529 1.00 89.44 196 LEU A N 1
ATOM 1512 C CA . LEU A 1 196 ? -5.377 5.000 -8.527 1.00 89.44 196 LEU A CA 1
ATOM 1513 C C . LEU A 1 196 ? -5.397 5.906 -7.286 1.00 89.44 196 LEU A C 1
ATOM 1515 O O . LEU A 1 196 ? -6.471 6.264 -6.804 1.00 89.44 196 LEU A O 1
ATOM 1519 N N . MET A 1 197 ? -4.229 6.316 -6.787 1.00 90.06 197 MET A N 1
ATOM 1520 C CA . MET A 1 197 ? -4.106 7.196 -5.617 1.00 90.06 197 MET A CA 1
ATOM 1521 C C . MET A 1 197 ? -4.641 8.614 -5.870 1.00 90.06 197 MET A C 1
ATOM 1523 O O . MET A 1 197 ? -5.110 9.273 -4.945 1.00 90.06 197 MET A O 1
ATOM 1527 N N . ARG A 1 198 ? -4.587 9.102 -7.115 1.00 90.06 198 ARG A N 1
ATOM 1528 C CA . ARG A 1 198 ? -5.165 10.397 -7.522 1.00 90.06 1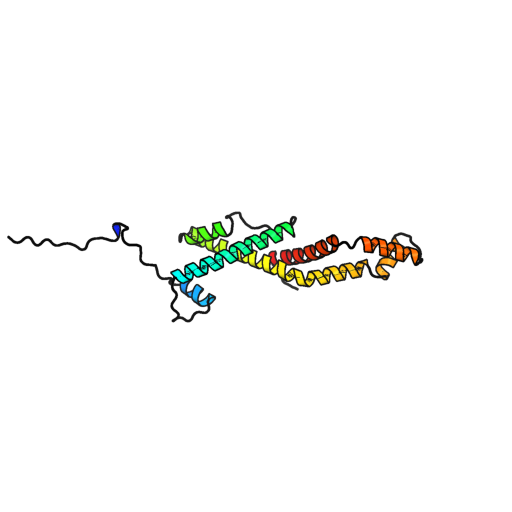98 ARG A CA 1
ATOM 1529 C C . ARG A 1 198 ? -6.668 10.319 -7.809 1.00 90.06 198 ARG A C 1
ATOM 1531 O O . ARG A 1 198 ? -7.287 11.354 -8.042 1.00 90.06 198 ARG A O 1
ATOM 1538 N N . GLY A 1 199 ? -7.262 9.124 -7.774 1.00 77.94 199 GLY A N 1
ATOM 1539 C CA . GLY A 1 199 ? -8.686 8.918 -8.032 1.00 77.94 199 GLY A CA 1
ATOM 1540 C C . GLY A 1 199 ? -9.054 8.847 -9.516 1.00 77.94 199 GLY A C 1
ATOM 1541 O O . GLY A 1 199 ? -10.202 9.128 -9.866 1.00 77.94 199 GLY A O 1
ATOM 1542 N N . ALA A 1 200 ? -8.122 8.475 -10.398 1.00 55.81 200 ALA A N 1
ATOM 1543 C CA . ALA A 1 200 ? -8.434 8.266 -11.804 1.00 55.81 200 ALA A CA 1
ATOM 1544 C C . ALA A 1 200 ? -9.258 6.981 -11.979 1.00 55.81 200 ALA A C 1
ATOM 1546 O O . ALA A 1 200 ? -8.809 5.870 -11.690 1.00 55.81 200 ALA A O 1
ATOM 1547 N N . LYS A 1 201 ? -10.495 7.170 -12.451 1.00 45.44 201 LYS A N 1
ATOM 1548 C CA . LYS A 1 201 ? -11.346 6.132 -13.033 1.00 45.44 201 LYS A CA 1
ATOM 1549 C C . LYS A 1 201 ? -10.529 5.344 -14.054 1.00 45.44 201 LYS A C 1
ATOM 1551 O O . LYS A 1 201 ? -9.901 5.945 -14.921 1.00 45.44 201 LYS A O 1
ATOM 1556 N N . GLY A 1 202 ? -10.575 4.018 -13.955 1.00 40.41 202 GLY A N 1
ATOM 1557 C CA . GLY A 1 202 ? -10.236 3.178 -15.093 1.00 40.41 202 GLY A CA 1
ATOM 1558 C C . GLY A 1 202 ? -11.145 3.549 -16.264 1.00 40.41 202 GLY A C 1
ATOM 1559 O O . GLY A 1 202 ? -12.369 3.530 -16.115 1.00 40.41 202 GLY A O 1
ATOM 1560 N N . GLU A 1 203 ? -10.530 3.925 -17.377 1.00 32.78 203 GLU A N 1
ATOM 1561 C CA . GLU A 1 203 ? -11.080 3.722 -18.718 1.00 32.78 203 GLU A CA 1
ATOM 1562 C C . GLU A 1 203 ? -10.445 2.460 -19.306 1.00 32.78 203 GLU A C 1
ATOM 1564 O O . GLU A 1 203 ? -9.210 2.290 -19.146 1.00 32.78 203 GLU A O 1
#

Foldseek 3Di:
DDDDDDPDPDPPVVPVPDDPDPDDDDDPRVVVVCVVVVHDPPDDDDPVVVVVVVVVVLVVLLVLLVVLQVLLCVLCVPDPDHQPQVVHDLVNLVVQLPPPDPSVVVSVVVNVVSSVLSVLSVCLLVVLQVCLVVQLVVVCCCCQPLVNLVVVCVVVVHDPDPVSSVVSNVVVVVVPDPVVSVNSSSVSSNVSSVCSSVPNDDD

Secondary structure (DSSP, 8-state):
-------PPP--GGGT-SPPPPPPP-HHHHHHHHHHHT--TT----HHHHHHHHHHHHHHHHHHHHHHHHHHHHH-TT-S-----TT--HHHHHHHTTS-SHHHHHHHHHHHHHHHHHHHHHHHHHHHHHHHHHHHHHHHHHHHSHHHHHHHHHHTT--S-HHHHHHHHHHHHHT--HHHHHHHHHHHHHHHHHHHHTTPPP-